Protein AF-A0A5J5ATJ6-F1 (afdb_monomer)

Organism: NCBI:txid561372

Radius of gyration: 24.94 Å; Cα contacts (8 Å, |Δi|>4): 166; chains: 1; bounding box: 71×38×91 Å

Structure (mmCIF, N/CA/C/O backbone):
data_AF-A0A5J5ATJ6-F1
#
_entry.id   AF-A0A5J5ATJ6-F1
#
loop_
_atom_site.group_PDB
_atom_site.id
_atom_site.type_symbol
_atom_site.label_atom_id
_atom_site.label_alt_id
_atom_site.label_comp_id
_atom_site.label_asym_id
_atom_site.label_entity_id
_atom_site.label_seq_id
_atom_site.pdbx_PDB_ins_code
_atom_site.Cartn_x
_atom_site.Cartn_y
_atom_site.Cartn_z
_atom_site.occupancy
_atom_site.B_iso_or_equiv
_atom_site.auth_seq_id
_atom_site.auth_comp_id
_atom_site.auth_asym_id
_atom_site.auth_atom_id
_atom_site.pdbx_PDB_model_num
ATOM 1 N N . MET A 1 1 ? -53.564 -18.628 66.387 1.00 37.31 1 MET A N 1
ATOM 2 C CA . MET A 1 1 ? -52.524 -17.580 66.302 1.00 37.31 1 MET A CA 1
ATOM 3 C C . MET A 1 1 ? -52.520 -17.006 64.894 1.00 37.31 1 MET A C 1
ATOM 5 O O . MET A 1 1 ? -52.405 -17.763 63.942 1.00 37.31 1 MET A O 1
ATOM 9 N N . LYS A 1 2 ? -52.737 -15.693 64.774 1.00 36.78 2 LYS A N 1
ATOM 10 C CA . LYS A 1 2 ? -52.612 -14.907 63.539 1.00 36.78 2 LYS A CA 1
ATOM 11 C C . LYS A 1 2 ? -51.144 -14.529 63.347 1.00 36.78 2 LYS A C 1
ATOM 13 O O . LYS A 1 2 ? -50.565 -14.027 64.302 1.00 36.78 2 LYS A O 1
ATOM 18 N N . VAL A 1 3 ? -50.613 -14.645 62.130 1.00 38.97 3 VAL A N 1
ATOM 19 C CA . VAL A 1 3 ? -49.564 -13.745 61.620 1.00 38.97 3 VAL A CA 1
ATOM 20 C C . VAL A 1 3 ? -49.778 -13.555 60.113 1.00 38.97 3 VAL A C 1
ATOM 22 O O . VAL A 1 3 ? -49.841 -14.515 59.355 1.00 38.97 3 VAL A O 1
ATOM 25 N N . ALA A 1 4 ? -49.909 -12.302 59.695 1.00 36.62 4 ALA A N 1
ATOM 26 C CA . ALA A 1 4 ? -49.634 -11.790 58.349 1.00 36.62 4 ALA A CA 1
ATOM 27 C C . ALA A 1 4 ? -48.627 -10.625 58.540 1.00 36.62 4 ALA A C 1
ATOM 29 O O . ALA A 1 4 ? -48.436 -10.247 59.701 1.00 36.62 4 ALA A O 1
ATOM 30 N N . PRO A 1 5 ? -48.057 -9.947 57.516 1.00 50.28 5 PRO A N 1
ATOM 31 C CA . PRO A 1 5 ? -48.049 -10.165 56.057 1.00 50.28 5 PRO A CA 1
ATOM 32 C C . PRO A 1 5 ? -46.639 -9.963 55.413 1.00 50.28 5 PRO A C 1
ATOM 34 O O . PRO A 1 5 ? -45.693 -9.568 56.082 1.00 50.28 5 PRO A O 1
ATOM 37 N N . MET A 1 6 ? -46.505 -10.085 54.083 1.00 35.72 6 MET A N 1
ATOM 38 C CA . MET A 1 6 ? -45.773 -9.071 53.293 1.00 35.72 6 MET A CA 1
ATOM 39 C C . MET A 1 6 ? -46.139 -9.129 51.802 1.00 35.72 6 MET A C 1
ATOM 41 O O . MET A 1 6 ? -46.002 -10.148 51.131 1.00 35.72 6 MET A O 1
ATOM 45 N N . ARG A 1 7 ? -46.629 -7.994 51.294 1.00 37.50 7 ARG A N 1
ATOM 46 C CA . ARG A 1 7 ? -46.894 -7.721 49.879 1.00 37.50 7 ARG A CA 1
ATOM 47 C C . ARG A 1 7 ? -45.565 -7.585 49.135 1.00 37.50 7 ARG A C 1
ATOM 49 O O . ARG A 1 7 ? -44.798 -6.685 49.451 1.00 37.50 7 ARG A O 1
ATOM 56 N N . VAL A 1 8 ? -45.372 -8.343 48.061 1.00 40.00 8 VAL A N 1
ATOM 57 C CA . VAL A 1 8 ? -44.527 -7.900 46.944 1.00 40.00 8 VAL A CA 1
ATOM 58 C C . VAL A 1 8 ? -45.413 -7.849 45.711 1.00 40.00 8 VAL A C 1
ATOM 60 O O . VAL A 1 8 ? -45.873 -8.867 45.196 1.00 40.00 8 VAL A O 1
ATOM 63 N N . GLN A 1 9 ? -45.721 -6.625 45.289 1.00 37.22 9 GLN A N 1
ATOM 64 C CA . GLN A 1 9 ? -46.475 -6.355 44.078 1.00 37.22 9 GLN A CA 1
ATOM 65 C C . GLN A 1 9 ? -45.761 -6.971 42.867 1.00 37.22 9 GLN A C 1
ATOM 67 O O . GLN A 1 9 ? -44.654 -6.562 42.515 1.00 37.22 9 GLN A O 1
ATOM 72 N N . LYS A 1 10 ? -46.423 -7.908 42.179 1.00 38.00 10 LYS A N 1
ATOM 73 C CA . LYS A 1 10 ? -46.104 -8.259 40.790 1.00 38.00 10 LYS A CA 1
ATOM 74 C C . LYS A 1 10 ? -46.385 -7.032 39.920 1.00 38.00 10 LYS A C 1
ATOM 76 O O . LYS A 1 10 ? -47.484 -6.860 39.398 1.00 38.00 10 LYS A O 1
ATOM 81 N N . LYS A 1 11 ? -45.386 -6.158 39.793 1.00 35.97 11 LYS A N 1
ATOM 82 C CA . LYS A 1 11 ? -45.374 -5.064 38.824 1.00 35.97 11 LYS A CA 1
ATOM 83 C C . LYS A 1 11 ? -45.392 -5.685 37.428 1.00 35.97 11 LYS A C 1
ATOM 85 O O . LYS A 1 11 ? -44.430 -6.316 36.997 1.00 35.97 11 LYS A O 1
ATOM 90 N N . LEU A 1 12 ? -46.541 -5.543 36.779 1.00 37.16 12 LEU A N 1
ATOM 91 C CA . LEU A 1 12 ? -46.822 -5.839 35.381 1.00 37.16 12 LEU A CA 1
ATOM 92 C C . LEU A 1 12 ? -45.612 -5.496 34.496 1.00 37.16 12 LEU A C 1
ATOM 94 O O . LEU A 1 12 ? -45.302 -4.322 34.304 1.00 37.16 12 LEU A O 1
ATOM 98 N N . ARG A 1 13 ? -44.945 -6.503 33.919 1.00 34.47 13 ARG A N 1
ATOM 99 C CA . ARG A 1 13 ? -44.064 -6.290 32.763 1.00 34.47 13 ARG A CA 1
ATOM 100 C C . ARG A 1 13 ? -44.783 -6.757 31.510 1.00 34.47 13 ARG A C 1
ATOM 102 O O . ARG A 1 13 ? -44.522 -7.826 30.969 1.00 34.47 13 ARG A O 1
ATOM 109 N N . ASN A 1 14 ? -45.709 -5.901 31.101 1.00 31.59 14 ASN A N 1
ATOM 110 C CA . ASN A 1 14 ? -46.217 -5.786 29.747 1.00 31.59 14 ASN A CA 1
ATOM 111 C C . ASN A 1 14 ? -45.012 -5.667 28.788 1.00 31.59 14 ASN A C 1
ATOM 113 O O . ASN A 1 14 ? -44.381 -4.615 28.715 1.00 31.59 14 ASN A O 1
ATOM 117 N N . ARG A 1 15 ? -44.621 -6.758 28.114 1.00 36.38 15 ARG A N 1
ATOM 118 C CA . ARG A 1 15 ? -43.675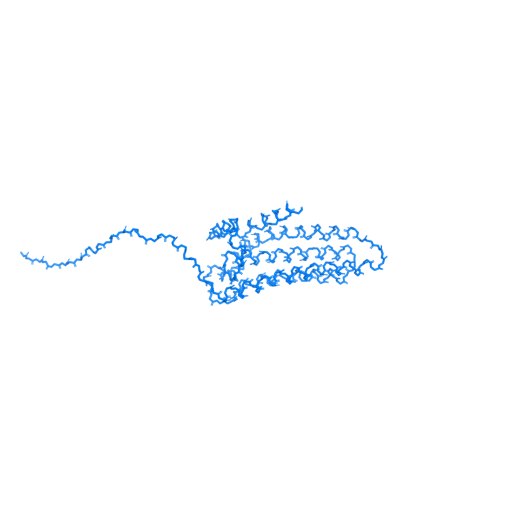 -6.719 26.984 1.00 36.38 15 ARG A CA 1
ATOM 119 C C . ARG A 1 15 ? -44.463 -6.369 25.721 1.00 36.38 15 ARG A C 1
ATOM 121 O O . ARG A 1 15 ? -44.616 -7.177 24.813 1.00 36.38 15 ARG A O 1
ATOM 128 N N . SER A 1 16 ? -44.969 -5.143 25.680 1.00 34.09 16 SER A N 1
ATOM 129 C CA . SER A 1 16 ? -45.279 -4.485 24.420 1.00 34.09 16 SER A CA 1
ATOM 130 C C . SER A 1 16 ? -43.958 -4.264 23.681 1.00 34.09 16 SER A C 1
ATOM 132 O O . SER A 1 16 ? -43.094 -3.532 24.165 1.00 34.09 16 SER A O 1
ATOM 134 N N . GLN A 1 17 ? -43.790 -4.911 22.528 1.00 43.78 17 GLN A N 1
ATOM 135 C CA . GLN A 1 17 ? -42.920 -4.416 21.458 1.00 43.78 17 GLN A CA 1
ATOM 136 C C . GLN A 1 17 ? -43.332 -2.962 21.177 1.00 43.78 17 GLN A C 1
ATOM 138 O O . GLN A 1 17 ? -44.523 -2.728 20.961 1.00 43.78 17 GLN A O 1
ATOM 143 N N . PRO A 1 18 ? -42.417 -1.977 21.242 1.00 39.75 18 PRO A N 1
ATOM 144 C CA . PRO A 1 18 ? -42.218 -1.177 20.034 1.00 39.75 18 PRO A CA 1
ATOM 145 C C . PRO A 1 18 ? -40.843 -0.495 19.971 1.00 39.75 18 PRO A C 1
ATOM 147 O O . PRO A 1 18 ? -40.596 0.475 20.683 1.00 39.75 18 PRO A O 1
ATOM 150 N N . HIS A 1 19 ? -39.983 -0.891 19.039 1.00 34.16 19 HIS A N 1
ATOM 151 C CA . HIS A 1 19 ? -39.119 0.084 18.362 1.00 34.16 19 HIS A CA 1
ATOM 152 C C . HIS A 1 19 ? -38.781 -0.446 16.977 1.00 34.16 19 HIS A C 1
ATOM 154 O O . HIS A 1 19 ? -37.776 -1.108 16.736 1.00 34.16 19 HIS A O 1
ATOM 160 N N . ALA A 1 20 ? -39.705 -0.146 16.069 1.00 36.22 20 ALA A N 1
ATOM 161 C CA . ALA A 1 20 ? -39.444 -0.055 14.652 1.00 36.22 20 ALA A CA 1
ATOM 162 C C . ALA A 1 20 ? -38.104 0.654 14.409 1.00 36.22 20 ALA A C 1
ATOM 164 O O . ALA A 1 20 ? -37.826 1.689 15.020 1.00 36.22 20 ALA A O 1
ATOM 165 N N . TRP A 1 21 ? -37.315 0.108 13.485 1.00 32.69 21 TRP A N 1
ATOM 166 C CA . TRP A 1 21 ? -36.143 0.733 12.883 1.00 32.69 21 TRP A CA 1
ATOM 167 C C . TRP A 1 21 ? -36.546 2.013 12.148 1.00 32.69 21 TRP A C 1
ATOM 169 O O . TRP A 1 21 ? -36.613 2.060 10.921 1.00 32.69 21 TRP A O 1
ATOM 179 N N . ARG A 1 22 ? -36.851 3.068 12.901 1.00 30.84 22 ARG A N 1
ATOM 180 C CA . ARG A 1 22 ? -37.021 4.406 12.359 1.00 30.84 22 ARG A CA 1
ATOM 181 C C . ARG A 1 22 ? -35.618 4.878 11.998 1.00 30.84 22 ARG A C 1
ATOM 183 O O . ARG A 1 22 ? -34.896 5.410 12.834 1.00 30.84 22 ARG A O 1
ATOM 190 N N . ILE A 1 23 ? -3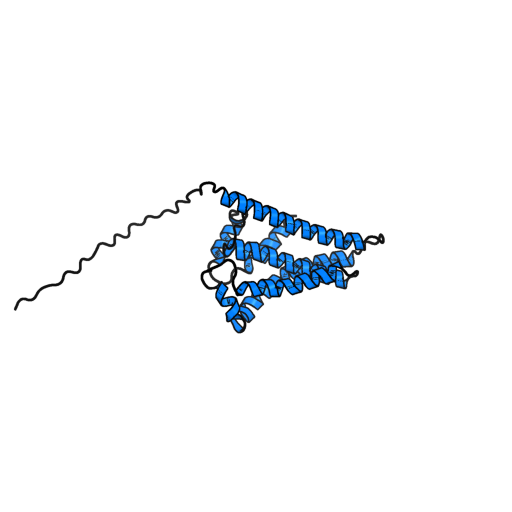5.221 4.597 10.760 1.00 41.94 23 ILE A N 1
ATOM 191 C CA . ILE A 1 23 ? -34.071 5.214 10.109 1.00 41.94 23 ILE A CA 1
ATOM 192 C C . ILE A 1 23 ? -34.415 6.703 10.046 1.00 41.94 23 ILE A C 1
ATOM 194 O O . ILE A 1 23 ? -35.071 7.166 9.115 1.00 41.94 23 ILE A O 1
ATOM 198 N N . GLY A 1 24 ? -34.087 7.440 11.106 1.00 29.61 24 GLY A N 1
ATOM 199 C CA . GLY A 1 24 ? -34.068 8.888 11.053 1.00 29.61 24 GLY A CA 1
ATOM 200 C C . GLY A 1 24 ? -33.079 9.249 9.960 1.00 29.61 24 GLY A C 1
ATOM 201 O O . GLY A 1 24 ? -31.904 8.905 10.066 1.00 29.61 24 GLY A O 1
ATOM 202 N N . LEU A 1 25 ? -33.563 9.862 8.880 1.00 41.78 25 LEU A N 1
ATOM 203 C CA . LEU A 1 25 ? -32.682 10.508 7.920 1.00 41.78 25 LEU A CA 1
ATOM 204 C C . LEU A 1 25 ? -31.838 11.502 8.728 1.00 41.78 25 LEU A C 1
ATOM 206 O O . LEU A 1 25 ? -32.425 12.377 9.372 1.00 41.78 25 LEU A O 1
ATOM 210 N N . PRO A 1 26 ? -30.505 11.353 8.781 1.00 43.38 26 PRO A N 1
ATOM 211 C CA . PRO A 1 26 ? -29.691 12.299 9.518 1.00 43.38 26 PRO A CA 1
ATOM 212 C C . PRO A 1 26 ? -29.876 13.670 8.865 1.00 43.38 26 PRO A C 1
ATOM 214 O O . PRO A 1 26 ? -29.749 13.811 7.645 1.00 43.38 26 PRO A O 1
ATOM 217 N N . GLY A 1 27 ? -30.219 14.680 9.670 1.00 39.53 27 GLY A N 1
ATOM 218 C CA . GLY A 1 27 ? -30.094 16.069 9.239 1.00 39.53 27 GLY A CA 1
ATOM 219 C C . GLY A 1 27 ? -28.666 16.286 8.740 1.00 39.53 27 GLY A C 1
ATOM 220 O O . GLY A 1 27 ? -27.735 15.750 9.339 1.00 39.53 27 GLY A O 1
ATOM 221 N N . ARG A 1 28 ? -28.493 16.998 7.616 1.00 45.06 28 ARG A N 1
ATOM 222 C CA . ARG A 1 28 ? -27.162 17.293 7.060 1.00 45.06 28 ARG A CA 1
ATOM 223 C C . ARG A 1 28 ? -26.359 18.070 8.100 1.00 45.06 28 ARG A C 1
ATOM 225 O O . ARG A 1 28 ? -26.537 19.279 8.231 1.00 45.06 28 ARG A O 1
ATOM 232 N N . ASP A 1 29 ? -25.493 17.389 8.834 1.00 49.72 29 ASP A N 1
ATOM 233 C CA . ASP A 1 29 ? -24.502 18.048 9.660 1.00 49.72 29 ASP A CA 1
ATOM 234 C C . ASP A 1 29 ? -23.399 18.588 8.730 1.00 49.72 29 ASP A C 1
ATOM 236 O O . ASP A 1 29 ? -22.883 17.909 7.841 1.00 49.72 29 ASP A O 1
ATOM 240 N N . GLN A 1 30 ? -23.058 19.868 8.864 1.00 49.12 30 GLN A N 1
ATOM 241 C CA . GLN A 1 30 ? -21.980 20.446 8.053 1.00 49.12 30 GLN A CA 1
ATOM 242 C C . GLN A 1 30 ? -20.610 19.844 8.438 1.00 49.12 30 GLN A C 1
ATOM 244 O O . GLN A 1 30 ? -19.710 19.772 7.600 1.00 49.12 30 GLN A O 1
ATOM 249 N N . SER A 1 31 ? -20.479 19.317 9.665 1.00 48.59 31 S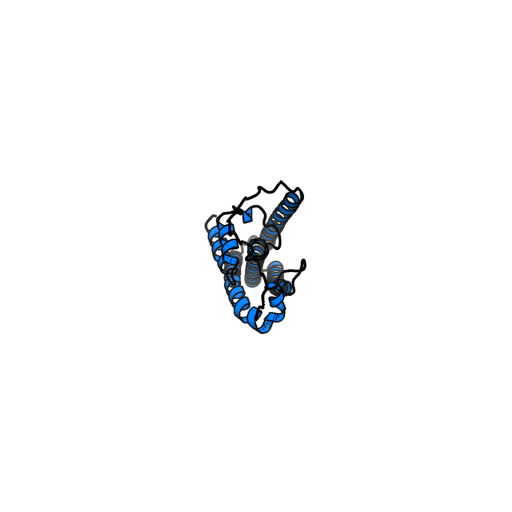ER A N 1
ATOM 250 C CA . SER A 1 31 ? -19.318 18.559 10.159 1.00 48.59 31 SER A CA 1
ATOM 251 C C . SER A 1 31 ? -19.088 17.234 9.423 1.00 48.59 31 SER A C 1
ATOM 253 O O . SER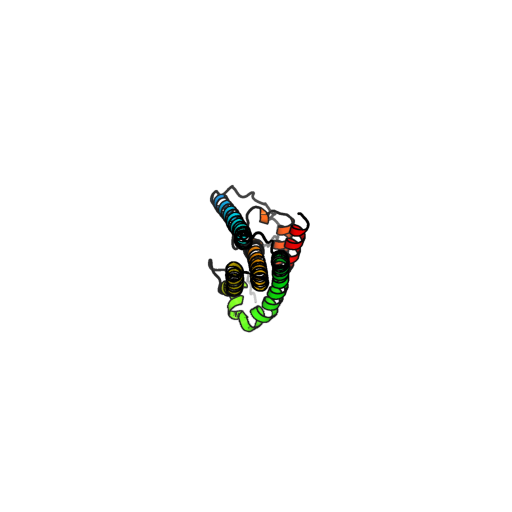 A 1 31 ? -17.945 16.907 9.092 1.00 48.59 31 SER A O 1
ATOM 255 N N . GLY A 1 32 ? -20.144 16.487 9.098 1.00 54.72 32 GLY A N 1
ATOM 256 C CA . GLY A 1 32 ? -20.066 15.255 8.313 1.00 54.72 32 GLY A CA 1
ATOM 257 C C . GLY A 1 32 ? -19.694 15.520 6.858 1.00 54.72 32 GLY A C 1
ATOM 258 O O . GLY A 1 32 ? -18.933 14.758 6.263 1.00 54.72 32 GLY A O 1
ATOM 259 N N . SER A 1 33 ? -20.140 16.646 6.292 1.00 56.34 33 SER A N 1
ATOM 260 C CA . SER A 1 33 ? -19.743 17.060 4.940 1.00 56.34 33 SER A CA 1
ATOM 261 C C . SER A 1 33 ? -18.251 17.396 4.855 1.00 56.34 33 SER A C 1
ATOM 263 O O . SER A 1 33 ? -17.577 16.914 3.946 1.00 56.34 33 SER A O 1
ATOM 265 N N . LEU A 1 34 ? -17.716 18.181 5.798 1.00 59.53 34 LEU A N 1
ATOM 266 C CA . LEU A 1 34 ? -16.296 18.561 5.804 1.00 59.53 34 LEU A CA 1
ATOM 267 C C . LEU A 1 34 ? -15.380 17.355 6.025 1.00 59.53 34 LEU A C 1
ATOM 269 O O . LEU A 1 34 ? -14.404 17.186 5.298 1.00 59.53 34 LEU A O 1
ATOM 273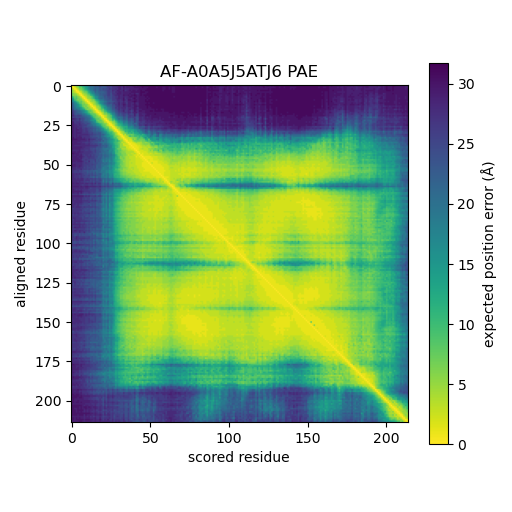 N N . THR A 1 35 ? -15.732 16.471 6.960 1.00 63.62 35 THR A N 1
ATOM 274 C CA . THR A 1 35 ? -14.977 15.231 7.177 1.00 63.62 35 THR A CA 1
ATOM 275 C C . THR A 1 35 ? -15.065 14.306 5.966 1.00 63.62 35 THR A C 1
ATOM 277 O O . THR A 1 35 ? -14.050 13.758 5.548 1.00 63.62 35 THR A O 1
ATOM 280 N N . SER A 1 36 ? -16.228 14.160 5.325 1.00 61.38 36 SER A N 1
ATOM 281 C CA . SER A 1 36 ? -16.343 13.350 4.102 1.00 61.38 36 SER A CA 1
ATOM 282 C C . SER A 1 36 ? -15.480 13.883 2.950 1.00 61.38 36 SER A C 1
ATOM 284 O O . SER A 1 36 ? -14.818 13.098 2.273 1.00 61.38 36 SER A O 1
ATOM 286 N N . LEU A 1 37 ? -15.416 15.207 2.777 1.00 67.75 37 LEU A N 1
ATOM 287 C CA . LEU A 1 37 ? -14.578 15.852 1.769 1.00 67.75 37 LEU A CA 1
ATOM 288 C C . LEU A 1 37 ? -13.089 15.634 2.060 1.00 67.75 37 LEU A C 1
ATOM 290 O O . LEU A 1 37 ? -12.341 15.292 1.150 1.00 67.75 37 LEU A O 1
ATOM 294 N N . GLN A 1 38 ? -12.672 15.765 3.322 1.00 65.00 38 GLN A N 1
ATOM 295 C CA . GLN A 1 38 ? -11.292 15.506 3.737 1.00 65.00 38 GLN A CA 1
ATOM 296 C C . GLN A 1 38 ? -10.850 14.083 3.381 1.00 65.00 38 GLN A C 1
ATOM 298 O O . GLN A 1 38 ? -9.798 13.921 2.773 1.00 65.00 38 GLN A O 1
ATOM 303 N N . HIS A 1 39 ? -11.666 13.061 3.662 1.00 64.38 39 HIS A N 1
ATOM 304 C CA . HIS A 1 39 ? -11.325 11.679 3.305 1.00 64.38 39 HIS A CA 1
ATOM 305 C C . HIS A 1 39 ? -11.225 11.475 1.794 1.00 64.38 39 HIS A C 1
ATOM 307 O O . HIS A 1 39 ? -10.283 10.838 1.331 1.00 64.38 39 HIS A O 1
ATOM 313 N N . VAL A 1 40 ? -12.154 12.049 1.021 1.00 69.12 40 VAL A N 1
ATOM 314 C CA . VAL A 1 40 ? -12.094 12.003 -0.447 1.00 69.12 40 VAL A CA 1
ATOM 315 C C . VAL A 1 40 ? -10.791 12.639 -0.937 1.00 69.12 40 VAL A C 1
ATOM 317 O O . VAL A 1 40 ? -10.060 12.019 -1.706 1.00 69.12 40 VAL A O 1
ATOM 320 N N . MET A 1 41 ? -10.443 13.826 -0.436 1.00 71.19 41 MET A N 1
ATOM 321 C CA . MET A 1 41 ? -9.200 14.517 -0.786 1.00 71.19 41 MET A CA 1
ATOM 322 C C . MET A 1 41 ? -7.951 13.719 -0.387 1.00 71.19 41 MET A C 1
ATOM 324 O O . MET A 1 41 ? -7.011 13.640 -1.176 1.00 71.19 41 MET A O 1
ATOM 328 N N . SER A 1 4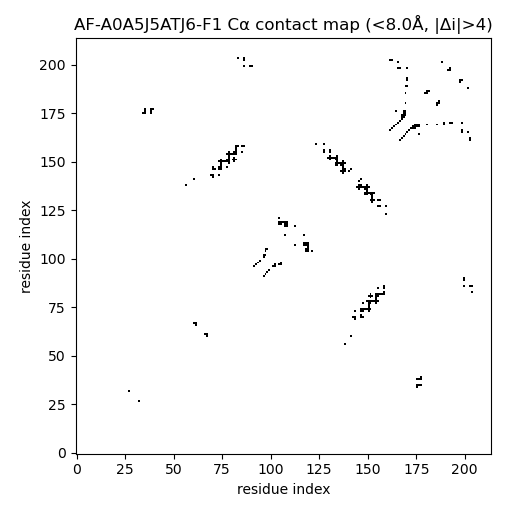2 ? -7.938 13.082 0.787 1.00 69.81 42 SER A N 1
ATOM 329 C CA . SER A 1 42 ? -6.831 12.226 1.228 1.00 69.81 42 SER A CA 1
ATOM 330 C C . SER A 1 42 ? -6.684 10.979 0.356 1.00 69.81 42 SER A C 1
ATOM 332 O O . SER A 1 42 ? -5.570 10.644 -0.036 1.00 69.81 42 SER A O 1
ATOM 334 N N . SER A 1 43 ? -7.783 10.316 -0.014 1.00 70.50 43 SER A N 1
ATOM 335 C CA . SER A 1 43 ? -7.750 9.158 -0.916 1.00 70.50 43 SER A CA 1
ATOM 336 C C . SER A 1 43 ? -7.240 9.535 -2.309 1.00 70.50 43 SER A C 1
ATOM 338 O O . SER A 1 43 ? -6.403 8.820 -2.864 1.00 70.50 43 SER A O 1
ATOM 340 N N . PHE A 1 44 ? -7.684 10.673 -2.854 1.00 76.31 44 PHE A N 1
ATOM 341 C CA . PHE A 1 44 ? -7.156 11.203 -4.114 1.00 76.31 44 PHE A CA 1
ATOM 342 C C . PHE A 1 44 ? -5.671 11.550 -4.007 1.00 76.31 44 PHE A C 1
ATOM 344 O O . PHE A 1 44 ? -4.911 11.188 -4.899 1.00 76.31 44 PHE A O 1
ATOM 351 N N . GLY A 1 45 ? -5.253 12.200 -2.918 1.00 80.31 45 GLY A N 1
ATOM 352 C CA . GLY A 1 45 ? -3.860 12.575 -2.685 1.00 80.31 45 GLY A CA 1
ATOM 353 C C . GLY A 1 45 ? -2.926 11.370 -2.582 1.00 80.31 45 GLY A C 1
ATOM 354 O O . GLY A 1 45 ? -1.873 11.351 -3.209 1.00 80.31 45 GLY A O 1
ATOM 355 N N . ILE A 1 46 ? -3.314 10.322 -1.853 1.00 76.56 46 ILE A N 1
ATOM 356 C CA . ILE A 1 46 ? -2.456 9.138 -1.712 1.00 76.56 46 ILE A CA 1
ATOM 357 C C . ILE A 1 46 ? -2.423 8.328 -3.014 1.00 76.56 46 ILE A C 1
ATOM 359 O O . ILE A 1 46 ? -1.363 7.855 -3.424 1.00 76.56 46 ILE A O 1
ATOM 363 N N . THR A 1 47 ? -3.559 8.212 -3.709 1.00 80.06 47 THR A N 1
ATOM 364 C CA . THR A 1 47 ? -3.611 7.525 -5.009 1.00 80.06 47 THR A CA 1
ATOM 365 C C . THR A 1 47 ? -2.773 8.265 -6.051 1.00 80.06 47 THR A C 1
ATOM 367 O O . THR A 1 47 ? -1.993 7.637 -6.766 1.00 80.06 47 THR A O 1
ATOM 370 N N . SER A 1 48 ? -2.870 9.597 -6.109 1.00 82.31 48 SER A N 1
ATOM 371 C CA . SER A 1 48 ? -2.074 10.407 -7.033 1.00 82.31 48 SER A CA 1
ATOM 372 C C . SER A 1 48 ? -0.584 10.335 -6.709 1.00 82.31 48 SER A C 1
ATOM 374 O O . SER A 1 48 ? 0.214 10.175 -7.628 1.00 82.31 48 SER A O 1
ATOM 376 N N . MET A 1 49 ? -0.199 10.346 -5.428 1.00 85.31 49 MET A N 1
ATOM 377 C CA . MET A 1 49 ? 1.187 10.119 -5.006 1.00 85.31 49 MET A CA 1
ATOM 378 C C . MET A 1 49 ? 1.706 8.743 -5.436 1.00 85.31 49 MET A C 1
ATOM 380 O O . MET A 1 49 ? 2.831 8.652 -5.917 1.00 85.31 49 MET A O 1
ATOM 384 N N . GLY A 1 50 ? 0.903 7.684 -5.306 1.00 85.56 50 GLY A N 1
ATOM 385 C CA . GLY A 1 50 ? 1.281 6.338 -5.745 1.00 85.56 50 GLY A CA 1
ATOM 386 C C . GLY A 1 50 ? 1.507 6.256 -7.257 1.00 85.56 50 GLY A C 1
ATOM 387 O O . GLY A 1 50 ? 2.547 5.771 -7.701 1.00 85.56 50 GLY A O 1
ATOM 388 N N . VAL A 1 51 ? 0.574 6.797 -8.048 1.00 88.25 51 VAL A N 1
ATOM 389 C CA . VAL A 1 51 ? 0.706 6.878 -9.515 1.00 88.25 51 VAL A CA 1
ATOM 390 C C . VAL A 1 51 ? 1.941 7.687 -9.900 1.00 88.25 51 VAL A C 1
ATOM 392 O O . VAL A 1 51 ? 2.726 7.256 -10.742 1.00 88.25 51 VAL A O 1
ATOM 395 N N . MET A 1 52 ? 2.147 8.829 -9.247 1.00 89.81 52 MET A N 1
ATOM 396 C CA . MET A 1 52 ? 3.281 9.705 -9.505 1.00 89.81 52 MET A CA 1
ATOM 397 C C . MET A 1 52 ? 4.615 9.042 -9.137 1.00 89.81 52 MET A C 1
ATOM 399 O O . MET A 1 52 ? 5.583 9.168 -9.879 1.00 89.81 52 MET A O 1
ATOM 403 N N . ALA A 1 53 ? 4.672 8.279 -8.042 1.00 89.25 53 ALA A N 1
ATOM 404 C CA . ALA A 1 53 ? 5.864 7.531 -7.648 1.00 89.25 53 ALA A CA 1
ATOM 405 C C . ALA A 1 53 ? 6.229 6.451 -8.676 1.00 89.25 53 ALA A C 1
ATOM 407 O O . ALA A 1 53 ? 7.394 6.337 -9.052 1.00 89.25 53 ALA A O 1
ATOM 408 N N . VAL A 1 54 ? 5.244 5.689 -9.168 1.00 91.88 54 VAL A N 1
ATOM 409 C CA . VAL A 1 54 ? 5.449 4.688 -10.230 1.00 91.88 54 VAL A CA 1
ATOM 410 C C . VAL A 1 54 ? 5.896 5.365 -11.528 1.00 91.88 54 VAL A C 1
ATOM 412 O O . VAL A 1 54 ? 6.856 4.917 -12.153 1.00 91.88 54 VAL A O 1
ATOM 415 N N . TYR A 1 55 ? 5.233 6.460 -11.911 1.00 91.94 55 TYR A N 1
ATOM 416 C CA . TYR A 1 55 ? 5.572 7.229 -13.106 1.00 91.94 55 TYR A CA 1
ATOM 417 C C . TYR A 1 55 ? 7.005 7.752 -13.045 1.00 91.94 55 TYR A C 1
ATOM 419 O O . TYR A 1 55 ? 7.792 7.446 -13.938 1.00 91.94 55 TYR A O 1
ATOM 427 N N . TYR A 1 56 ? 7.363 8.475 -11.977 1.00 92.06 56 TYR A N 1
ATOM 428 C CA . TYR A 1 56 ? 8.709 9.017 -11.829 1.00 92.06 56 TYR A CA 1
ATOM 429 C C . TYR A 1 56 ? 9.742 7.909 -11.833 1.00 92.06 56 TYR A C 1
ATOM 431 O O . TYR A 1 56 ? 10.733 8.024 -12.545 1.00 92.06 56 TYR A O 1
ATOM 439 N N . ARG A 1 57 ? 9.491 6.813 -11.104 1.00 89.44 57 ARG A N 1
ATOM 440 C CA . ARG A 1 57 ? 10.398 5.667 -11.053 1.00 89.44 57 ARG A CA 1
ATOM 441 C C . ARG A 1 57 ? 10.822 5.214 -12.451 1.00 89.44 57 ARG A C 1
ATOM 443 O O . ARG A 1 57 ? 12.013 5.078 -12.714 1.00 89.44 57 ARG A O 1
ATOM 450 N N . PHE A 1 58 ? 9.855 4.961 -13.325 1.00 90.38 58 PHE A N 1
ATOM 451 C CA . PHE A 1 58 ? 10.155 4.481 -14.668 1.00 90.38 58 PHE A CA 1
ATOM 452 C C . PHE A 1 58 ? 10.607 5.615 -15.596 1.00 90.38 58 PHE A C 1
ATOM 454 O O . PHE A 1 58 ? 11.418 5.367 -16.487 1.00 90.38 58 PHE A O 1
ATOM 461 N N . SER A 1 59 ? 10.173 6.863 -15.378 1.00 88.88 59 SER A N 1
ATOM 462 C CA . SER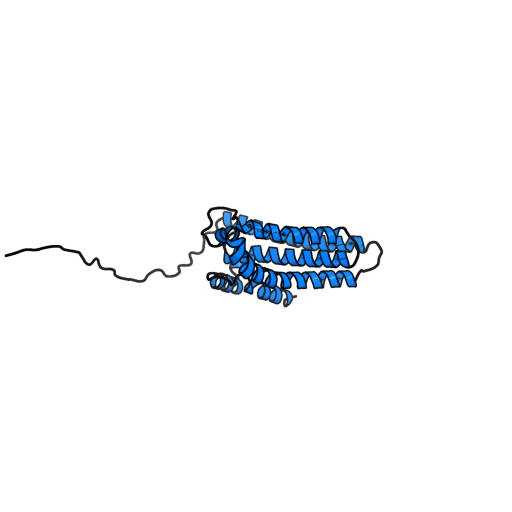 A 1 59 ? 10.569 7.992 -16.227 1.00 88.88 59 SER A CA 1
ATOM 463 C C . SER A 1 59 ? 12.078 8.241 -16.189 1.00 88.88 59 SER A C 1
ATOM 465 O O . SER A 1 59 ? 12.688 8.359 -17.247 1.00 88.88 59 SER A O 1
ATOM 467 N N . TRP A 1 60 ? 12.702 8.247 -15.003 1.00 85.94 60 TRP A N 1
ATOM 468 C CA . TRP A 1 60 ? 14.155 8.462 -14.881 1.00 85.94 60 TRP A CA 1
ATOM 469 C C . TRP A 1 60 ? 14.979 7.219 -15.278 1.00 85.94 60 TRP A C 1
ATOM 471 O O . TRP A 1 60 ? 16.169 7.301 -15.596 1.00 85.94 60 TRP A O 1
ATOM 481 N N . GLN A 1 61 ? 14.363 6.032 -15.295 1.00 82.56 61 GLN A N 1
ATOM 482 C CA . GLN A 1 61 ? 14.991 4.821 -15.831 1.00 82.56 61 GLN A CA 1
ATOM 483 C C . GLN A 1 61 ? 15.035 4.819 -17.362 1.00 82.56 61 GLN A C 1
ATOM 485 O O . GLN A 1 61 ? 16.016 4.346 -17.936 1.00 82.56 61 GLN A O 1
ATOM 490 N N . MET A 1 62 ? 14.009 5.376 -18.009 1.00 85.31 62 MET A N 1
ATOM 491 C CA . MET A 1 62 ? 13.868 5.421 -19.467 1.00 85.31 62 MET A CA 1
ATOM 492 C C . MET A 1 62 ? 14.621 6.578 -20.140 1.00 85.31 62 MET A C 1
ATOM 494 O O . MET A 1 62 ? 14.591 6.675 -21.363 1.00 85.31 62 MET A O 1
ATOM 498 N N . GLU A 1 63 ? 15.356 7.414 -19.397 1.00 80.81 63 GLU A N 1
ATOM 499 C CA . GLU A 1 63 ? 16.214 8.474 -19.967 1.00 80.81 63 GLU A CA 1
ATOM 500 C C . GLU A 1 63 ? 17.245 7.938 -20.984 1.00 80.81 63 GLU A C 1
ATOM 502 O O . GLU A 1 63 ? 17.688 8.669 -21.863 1.00 80.81 63 GLU A O 1
ATOM 507 N N . GLY A 1 64 ? 17.586 6.644 -20.917 1.00 73.31 64 GLY A N 1
ATOM 508 C CA . GLY A 1 64 ? 18.444 5.957 -21.892 1.00 73.31 64 GLY A CA 1
ATOM 509 C C . GLY A 1 64 ? 17.722 5.389 -23.124 1.00 73.31 64 GLY A C 1
ATOM 510 O O . GLY A 1 64 ? 18.339 4.653 -23.888 1.00 73.31 64 GLY A O 1
ATOM 511 N N . GLY A 1 65 ? 16.422 5.651 -23.299 1.00 79.94 65 GLY A N 1
ATOM 512 C CA . GLY A 1 65 ? 15.616 5.205 -24.446 1.00 79.94 65 GLY A CA 1
ATOM 513 C C . GLY A 1 65 ? 15.237 3.717 -24.464 1.00 79.94 65 GLY A C 1
ATOM 514 O O . GLY A 1 65 ? 14.485 3.288 -25.337 1.00 79.94 65 GLY A O 1
ATOM 515 N N . VAL A 1 66 ? 15.720 2.920 -23.506 1.00 84.81 66 VAL A N 1
ATOM 516 C CA . VAL A 1 66 ? 15.415 1.487 -23.396 1.00 84.81 66 VAL A CA 1
ATOM 517 C C . VAL A 1 66 ? 14.289 1.275 -22.389 1.00 84.81 66 VAL A C 1
ATOM 519 O O . VAL A 1 66 ? 14.401 1.671 -21.230 1.00 84.81 66 VAL A O 1
ATOM 522 N N . VAL A 1 67 ? 13.213 0.615 -22.821 1.00 87.19 67 VAL A N 1
ATOM 523 C CA . VAL A 1 67 ? 12.081 0.262 -21.954 1.00 87.19 67 VAL A CA 1
ATOM 524 C C . VAL A 1 67 ? 12.409 -1.016 -21.162 1.00 87.19 67 VAL A C 1
ATOM 526 O O . VAL A 1 67 ? 12.621 -2.068 -21.774 1.00 87.19 67 VAL A O 1
ATOM 529 N N . PRO A 1 68 ? 12.437 -0.982 -19.815 1.00 89.75 68 PRO A N 1
ATOM 530 C CA . PRO A 1 68 ? 12.795 -2.138 -18.995 1.00 89.75 68 PRO A CA 1
ATOM 531 C C . PRO A 1 68 ? 11.587 -3.065 -18.764 1.00 89.75 68 PRO A C 1
ATOM 533 O O . PRO A 1 68 ? 11.068 -3.177 -17.655 1.00 89.75 68 PRO A O 1
ATOM 536 N N . PHE A 1 69 ? 11.127 -3.757 -19.813 1.00 91.88 69 PHE A N 1
ATOM 537 C CA . PHE A 1 69 ? 9.912 -4.591 -19.766 1.00 91.88 69 PHE A CA 1
ATOM 538 C C . PHE A 1 69 ? 9.906 -5.642 -18.648 1.00 91.88 69 PHE A C 1
ATOM 540 O O . PHE A 1 69 ? 8.892 -5.818 -17.975 1.00 91.88 69 PHE A O 1
ATOM 547 N N . SER A 1 70 ? 11.028 -6.336 -18.436 1.00 92.62 70 SER A N 1
ATOM 548 C CA . SER A 1 70 ? 11.150 -7.364 -17.394 1.00 92.62 70 SER A CA 1
ATOM 549 C C . SER A 1 70 ? 10.995 -6.780 -15.992 1.00 92.62 70 SER A C 1
ATOM 551 O O . SER A 1 70 ? 10.355 -7.387 -15.135 1.00 92.62 70 SER A O 1
ATOM 553 N N . GLU A 1 71 ? 11.535 -5.583 -15.772 1.00 92.44 71 GLU A N 1
ATOM 554 C CA . GLU A 1 71 ? 11.401 -4.866 -14.514 1.00 92.44 71 GLU A CA 1
ATOM 555 C C . GLU A 1 71 ? 9.965 -4.383 -14.307 1.00 92.44 71 GLU A C 1
ATOM 557 O O . GLU A 1 71 ? 9.396 -4.648 -13.256 1.00 92.44 71 GLU A O 1
ATOM 562 N N . MET A 1 72 ? 9.345 -3.763 -15.317 1.00 93.25 72 MET A N 1
ATOM 563 C CA . MET A 1 72 ? 7.951 -3.302 -15.245 1.00 93.25 72 MET A CA 1
ATOM 564 C C . MET A 1 72 ? 6.988 -4.452 -14.938 1.00 93.25 72 MET A C 1
ATOM 566 O O . MET A 1 72 ? 6.147 -4.346 -14.042 1.00 93.25 72 MET A O 1
ATOM 570 N N . PHE A 1 73 ? 7.140 -5.573 -15.648 1.00 95.12 73 PHE A N 1
ATOM 571 C CA . PHE A 1 73 ? 6.343 -6.771 -15.415 1.00 95.12 73 PHE A CA 1
ATOM 572 C C . PHE A 1 73 ? 6.597 -7.354 -14.022 1.00 95.12 73 PHE A C 1
ATOM 574 O O . PHE A 1 73 ? 5.648 -7.665 -13.307 1.00 95.12 73 PHE A O 1
ATOM 581 N N . GLY A 1 74 ? 7.864 -7.452 -13.608 1.00 95.12 74 GLY A N 1
ATOM 582 C CA . GLY A 1 74 ? 8.243 -7.928 -12.280 1.00 95.12 74 GLY A CA 1
ATOM 583 C C . GLY A 1 74 ? 7.669 -7.061 -11.159 1.00 95.12 74 GLY A C 1
ATOM 584 O O . GLY A 1 74 ? 7.082 -7.591 -10.220 1.00 95.12 74 GLY A O 1
ATOM 585 N N . THR A 1 75 ? 7.774 -5.736 -11.275 1.00 95.06 75 THR A N 1
ATOM 586 C CA . THR A 1 75 ? 7.190 -4.769 -10.337 1.00 95.06 75 THR A CA 1
ATOM 587 C C . THR A 1 75 ? 5.680 -4.948 -10.230 1.00 95.06 75 THR A C 1
ATOM 589 O O . THR A 1 75 ? 5.150 -5.012 -9.121 1.00 95.06 75 THR A O 1
ATOM 592 N N . PHE A 1 76 ? 4.981 -5.059 -11.362 1.00 94.31 76 PHE A N 1
ATOM 593 C CA . PHE A 1 76 ? 3.536 -5.272 -11.372 1.00 94.31 76 PHE A CA 1
ATOM 594 C C . PHE A 1 76 ? 3.154 -6.607 -10.721 1.00 94.31 76 PHE A C 1
ATOM 596 O O . PHE A 1 76 ? 2.337 -6.636 -9.798 1.00 94.31 76 PHE A O 1
ATOM 603 N N . ALA A 1 77 ? 3.789 -7.701 -11.149 1.00 96.31 77 ALA A N 1
ATOM 604 C CA . ALA A 1 77 ? 3.518 -9.040 -10.645 1.00 96.31 77 ALA A CA 1
ATOM 605 C C . ALA A 1 77 ? 3.777 -9.147 -9.136 1.00 96.31 77 ALA A C 1
ATOM 607 O O . ALA A 1 77 ? 2.944 -9.693 -8.414 1.00 96.31 77 ALA A O 1
ATOM 608 N N . LEU A 1 78 ? 4.886 -8.585 -8.638 1.00 96.19 78 LEU A N 1
ATOM 609 C CA . LEU A 1 78 ? 5.167 -8.575 -7.202 1.00 96.19 78 LEU A CA 1
ATOM 610 C C . LEU A 1 78 ? 4.260 -7.637 -6.417 1.00 96.19 78 LEU A C 1
ATOM 612 O O . LEU A 1 78 ? 3.961 -7.952 -5.274 1.00 96.19 78 LEU A O 1
ATOM 616 N N . SER A 1 79 ? 3.795 -6.530 -6.993 1.00 94.88 79 SER A N 1
ATOM 617 C CA . SER A 1 79 ? 2.814 -5.665 -6.328 1.00 94.88 79 SER A CA 1
ATOM 618 C C . SER A 1 79 ? 1.496 -6.397 -6.092 1.00 94.88 79 SER A C 1
ATOM 620 O O . SER A 1 79 ? 1.023 -6.481 -4.956 1.00 94.88 79 SER A O 1
ATOM 622 N N . VAL A 1 80 ? 0.950 -7.033 -7.133 1.00 93.25 80 VAL A N 1
ATOM 623 C CA . VAL A 1 80 ? -0.268 -7.848 -7.013 1.00 93.25 80 VAL A CA 1
ATOM 624 C C . VAL A 1 80 ? -0.032 -9.038 -6.080 1.00 93.25 80 VAL A C 1
ATOM 626 O O . VAL A 1 80 ? -0.818 -9.281 -5.163 1.00 93.25 80 VAL A O 1
ATOM 629 N N . GLY A 1 81 ? 1.078 -9.754 -6.273 1.00 93.94 81 GLY A N 1
ATOM 630 C CA . GLY A 1 81 ? 1.445 -10.912 -5.465 1.00 93.94 81 GLY A CA 1
ATOM 631 C C . GLY A 1 81 ? 1.631 -10.575 -3.987 1.00 93.94 81 GLY A C 1
ATOM 632 O O . GLY A 1 81 ? 1.145 -11.313 -3.136 1.00 93.94 81 GLY A O 1
ATOM 633 N N . ALA A 1 82 ? 2.270 -9.451 -3.660 1.00 93.50 82 ALA A N 1
ATOM 634 C CA . ALA A 1 82 ? 2.458 -9.001 -2.285 1.00 93.50 82 ALA A CA 1
ATOM 635 C C . ALA A 1 82 ? 1.143 -8.534 -1.653 1.00 93.50 82 ALA A C 1
ATOM 637 O O . ALA A 1 82 ? 0.882 -8.886 -0.506 1.00 93.50 82 ALA A O 1
ATOM 638 N N . ALA A 1 83 ? 0.282 -7.821 -2.388 1.00 89.88 83 ALA A N 1
ATOM 639 C CA . ALA A 1 83 ? -1.038 -7.436 -1.883 1.00 89.88 83 ALA A CA 1
ATOM 640 C C . ALA A 1 83 ? -1.885 -8.667 -1.511 1.00 89.88 83 ALA A C 1
ATOM 642 O O . ALA A 1 83 ? -2.505 -8.704 -0.449 1.00 89.88 83 ALA A O 1
ATOM 643 N N . VAL A 1 84 ? -1.856 -9.711 -2.347 1.00 89.88 84 VAL A N 1
ATOM 644 C CA . VAL A 1 84 ? -2.517 -10.995 -2.064 1.00 89.88 84 VAL A CA 1
ATOM 645 C C . VAL A 1 84 ? -1.797 -11.771 -0.956 1.00 89.88 84 VAL A C 1
ATOM 647 O O . VAL A 1 84 ? -2.442 -12.353 -0.093 1.00 89.88 84 VAL A O 1
ATOM 650 N N . GLY A 1 85 ? -0.466 -11.782 -0.934 1.00 90.06 85 GLY A N 1
ATOM 651 C CA . GLY A 1 85 ? 0.329 -12.461 0.093 1.00 90.06 85 GLY A CA 1
ATOM 652 C C . GLY A 1 85 ? 0.104 -11.889 1.493 1.00 90.06 85 GLY A C 1
ATOM 653 O O . GLY A 1 85 ? 0.012 -12.641 2.466 1.00 90.06 85 GLY A O 1
ATOM 654 N N . MET A 1 86 ? -0.055 -10.568 1.591 1.00 89.19 86 MET A N 1
ATOM 655 C CA . MET A 1 86 ? -0.293 -9.862 2.849 1.00 89.19 86 MET A CA 1
ATOM 656 C C . MET A 1 86 ? -1.592 -10.276 3.539 1.00 89.19 86 MET A C 1
ATOM 658 O O . MET A 1 86 ? -1.648 -10.283 4.764 1.00 89.19 86 MET A O 1
ATOM 662 N N . GLU A 1 87 ? -2.603 -10.699 2.787 1.00 85.25 87 GLU A N 1
ATOM 663 C CA . GLU A 1 87 ? -3.831 -11.274 3.338 1.00 85.25 87 GLU A CA 1
ATOM 664 C C . GLU A 1 87 ? -3.551 -12.577 4.108 1.00 85.25 87 GLU A C 1
ATOM 666 O O . GLU A 1 87 ? -4.008 -12.764 5.241 1.00 85.25 87 GLU A O 1
ATOM 671 N N . PHE A 1 88 ? -2.770 -13.487 3.516 1.00 87.50 88 PHE A N 1
ATOM 672 C CA . PHE A 1 88 ? -2.392 -14.744 4.167 1.00 87.50 88 PHE A CA 1
ATOM 673 C C . PHE A 1 88 ? -1.490 -14.492 5.374 1.00 87.50 88 PHE A C 1
ATOM 675 O O . PHE A 1 88 ? -1.692 -15.093 6.434 1.00 87.50 88 PHE A O 1
ATOM 682 N N . TRP A 1 89 ? -0.539 -13.568 5.226 1.00 88.31 89 TRP A N 1
ATOM 683 C CA . TRP A 1 89 ? 0.325 -13.118 6.311 1.00 88.31 89 TRP A CA 1
ATOM 684 C C . TRP A 1 89 ? -0.482 -12.542 7.475 1.00 88.31 89 TRP A C 1
ATOM 686 O O . TRP A 1 89 ? -0.323 -13.005 8.600 1.00 88.31 89 TRP A O 1
ATOM 696 N N . ALA A 1 90 ? -1.393 -11.600 7.217 1.00 85.50 90 ALA A N 1
ATOM 697 C CA . ALA A 1 90 ? -2.223 -10.974 8.241 1.00 85.50 90 ALA A CA 1
ATOM 698 C C . ALA A 1 90 ? -3.083 -12.011 8.974 1.00 85.50 90 ALA A C 1
ATOM 700 O O . ALA A 1 90 ? -3.160 -11.990 10.201 1.00 85.50 90 ALA A O 1
ATOM 701 N N . ARG A 1 91 ? -3.664 -12.978 8.248 1.00 83.75 91 ARG A N 1
ATOM 702 C CA . ARG A 1 91 ? -4.435 -14.079 8.849 1.00 83.75 91 ARG A CA 1
ATOM 703 C C . ARG A 1 91 ? -3.607 -14.891 9.831 1.00 83.75 91 ARG A C 1
ATOM 705 O O . ARG A 1 91 ? -4.057 -15.204 10.937 1.00 83.75 91 ARG A O 1
ATOM 712 N N . TRP A 1 92 ? -2.422 -15.284 9.382 1.00 89.38 92 TRP A N 1
ATOM 713 C CA . TRP A 1 92 ? -1.524 -16.100 10.171 1.00 89.38 92 TRP A CA 1
ATOM 714 C C . TRP A 1 92 ? -0.995 -15.308 11.367 1.00 89.38 92 TRP A C 1
ATOM 716 O O . TRP A 1 92 ? -1.125 -15.785 12.488 1.00 89.38 92 TRP A O 1
ATOM 726 N N . ALA A 1 93 ? -0.501 -14.086 11.159 1.00 85.19 93 ALA A N 1
ATOM 727 C CA . ALA A 1 93 ? 0.029 -13.225 12.210 1.00 85.19 93 ALA A CA 1
ATOM 728 C C . ALA A 1 93 ? -1.031 -12.920 13.276 1.00 85.19 93 ALA A C 1
ATOM 730 O O . ALA A 1 93 ? -0.757 -13.055 14.465 1.00 85.19 93 ALA A O 1
ATOM 731 N N . HIS A 1 94 ? -2.266 -12.620 12.869 1.00 85.25 94 HIS A N 1
ATOM 732 C CA . HIS A 1 94 ? -3.373 -12.391 13.793 1.00 85.25 94 HIS A CA 1
ATOM 733 C C . HIS A 1 94 ? -3.618 -13.608 14.697 1.00 85.25 94 HIS A C 1
ATOM 735 O O . HIS A 1 94 ? -3.646 -13.497 15.922 1.00 85.25 94 HIS A O 1
ATOM 741 N N . ARG A 1 95 ? -3.744 -14.803 14.106 1.00 83.12 95 ARG A N 1
ATOM 742 C CA . ARG A 1 95 ? -4.035 -16.030 14.862 1.00 83.12 95 ARG A CA 1
ATOM 743 C C . ARG A 1 95 ? -2.842 -16.537 15.678 1.00 83.12 95 ARG A C 1
ATOM 745 O O . ARG A 1 95 ? -3.036 -16.994 16.798 1.00 83.12 95 ARG A O 1
ATOM 752 N N . ALA A 1 96 ? -1.646 -16.531 15.098 1.00 85.94 96 ALA A N 1
ATOM 753 C CA . ALA A 1 96 ? -0.471 -17.216 15.631 1.00 85.94 96 ALA A CA 1
ATOM 754 C C . ALA A 1 96 ? 0.459 -16.305 16.442 1.00 85.94 96 ALA A C 1
ATOM 756 O O . ALA A 1 96 ? 1.181 -16.809 17.295 1.00 85.94 96 ALA A O 1
ATOM 757 N N . LEU A 1 97 ? 0.454 -14.991 16.193 1.00 87.25 97 LEU A N 1
ATOM 758 C CA . LEU A 1 97 ? 1.297 -14.029 16.909 1.00 87.25 97 LEU A CA 1
ATOM 759 C C . LEU A 1 97 ? 0.457 -13.131 17.819 1.00 87.25 97 LEU A C 1
ATOM 761 O O . LEU A 1 97 ? 0.681 -13.106 19.027 1.00 87.25 97 LEU A O 1
ATOM 765 N N . TRP A 1 98 ? -0.534 -12.422 17.271 1.00 87.69 98 TRP A N 1
ATOM 766 C CA . TRP A 1 98 ? -1.285 -11.394 18.006 1.00 87.69 98 TRP A CA 1
ATOM 767 C C . TRP A 1 98 ? -2.178 -11.974 19.100 1.00 87.69 98 TRP A C 1
ATOM 769 O O . TRP A 1 98 ? -2.224 -11.429 20.195 1.00 87.69 98 TRP A O 1
ATOM 779 N N . HIS A 1 99 ? -2.815 -13.119 18.855 1.00 85.81 99 HIS A N 1
ATOM 780 C CA . HIS A 1 99 ? -3.580 -13.843 19.877 1.00 85.81 99 HIS A CA 1
ATOM 781 C C . HIS A 1 99 ? -2.743 -14.748 20.791 1.00 85.81 99 HIS A C 1
ATOM 783 O O . HIS A 1 99 ? -3.298 -15.374 21.693 1.00 85.81 99 HIS A O 1
ATOM 789 N N . ALA A 1 100 ? -1.432 -14.835 20.566 1.00 88.94 100 ALA A N 1
ATOM 790 C CA . ALA A 1 100 ? -0.531 -15.650 21.369 1.00 88.94 100 ALA A CA 1
ATOM 791 C C . ALA A 1 100 ? 0.495 -14.761 22.083 1.00 88.94 100 ALA A C 1
ATOM 793 O O . ALA A 1 100 ? 0.198 -14.173 23.120 1.00 88.94 100 ALA A O 1
ATOM 794 N N . SER A 1 101 ? 1.699 -14.635 21.526 1.00 91.56 101 SER A N 1
ATOM 795 C CA . SER A 1 101 ? 2.819 -13.938 22.163 1.00 91.56 101 SER A CA 1
ATOM 796 C C . SER A 1 101 ? 2.653 -12.418 22.237 1.00 91.56 101 SER A C 1
ATOM 798 O O . SER A 1 101 ? 3.244 -11.795 23.113 1.00 91.56 101 SER A O 1
ATOM 800 N N . LEU A 1 102 ? 1.847 -11.812 21.359 1.00 89.75 102 LEU A N 1
ATOM 801 C CA . LEU A 1 102 ? 1.676 -10.355 21.269 1.00 89.75 102 LEU A CA 1
ATOM 802 C C . LEU A 1 102 ? 0.300 -9.882 21.769 1.00 89.75 102 LEU A C 1
ATOM 804 O O . LEU A 1 102 ? -0.121 -8.762 21.468 1.00 89.75 102 LEU A O 1
ATOM 808 N N . TRP A 1 103 ? -0.381 -10.705 22.579 1.00 88.44 103 TRP A N 1
ATOM 809 C CA . TRP A 1 103 ? -1.706 -10.386 23.120 1.00 88.44 103 TRP A CA 1
ATOM 810 C C . TRP A 1 103 ? -1.728 -9.071 23.890 1.00 88.44 103 TRP A C 1
ATOM 812 O O . TRP A 1 103 ? -2.660 -8.298 23.731 1.00 88.44 103 TRP A O 1
ATOM 822 N N . HIS A 1 104 ? -0.687 -8.753 24.663 1.00 91.38 104 HIS A N 1
ATOM 823 C CA . HIS A 1 104 ? -0.658 -7.511 25.439 1.00 91.38 104 HIS A CA 1
ATOM 824 C C . HIS A 1 104 ? -0.749 -6.242 24.564 1.00 91.38 104 HIS A C 1
ATOM 826 O O . HIS A 1 104 ? -1.239 -5.221 25.034 1.00 91.38 104 HIS A O 1
ATOM 832 N N . MET A 1 105 ? -0.300 -6.291 23.300 1.00 82.94 105 MET A N 1
ATOM 833 C CA . MET A 1 105 ? -0.474 -5.194 22.334 1.00 82.94 105 MET A CA 1
ATOM 834 C C . MET A 1 105 ? -1.852 -5.251 21.669 1.00 82.94 105 MET A C 1
ATOM 836 O O . MET A 1 105 ? -2.503 -4.220 21.490 1.00 82.94 105 MET A O 1
ATOM 840 N N . HIS A 1 106 ? -2.313 -6.460 21.345 1.00 88.00 106 HIS A N 1
ATOM 841 C CA . HIS A 1 106 ? -3.563 -6.690 20.625 1.00 88.00 106 HIS A CA 1
ATOM 842 C C . HIS A 1 106 ? -4.822 -6.558 21.496 1.00 88.00 106 HIS A C 1
ATOM 844 O O . HIS A 1 106 ? -5.891 -6.235 20.994 1.00 88.00 106 HIS A O 1
ATOM 850 N N . GLU A 1 107 ? -4.721 -6.746 22.811 1.00 87.19 107 GLU A N 1
ATOM 851 C CA . GLU A 1 107 ? -5.859 -6.729 23.736 1.00 87.19 107 GLU A CA 1
ATOM 852 C C . GLU A 1 107 ? -6.625 -5.401 23.682 1.00 87.19 107 GLU A C 1
ATOM 854 O O . GLU A 1 107 ? -7.854 -5.388 23.768 1.00 87.19 107 GLU A O 1
ATOM 859 N N . SER A 1 108 ? -5.905 -4.289 23.490 1.00 85.06 108 SER A N 1
ATOM 860 C CA . SER A 1 108 ? -6.505 -2.957 23.341 1.00 85.06 108 SER A CA 1
ATOM 861 C C . SER A 1 108 ? -7.560 -2.907 22.231 1.00 85.06 108 SER A C 1
ATOM 863 O O . SER A 1 108 ? -8.583 -2.256 22.403 1.00 85.06 108 SER A O 1
ATOM 865 N N . HIS A 1 109 ? -7.369 -3.688 21.168 1.00 82.38 109 HIS A N 1
ATOM 866 C CA . HIS A 1 109 ? -8.273 -3.778 20.027 1.00 82.38 109 HIS A CA 1
ATOM 867 C C . HIS A 1 109 ? -9.577 -4.545 20.318 1.00 82.38 109 HIS A C 1
ATOM 869 O O . HIS A 1 109 ? -10.588 -4.363 19.641 1.00 82.38 109 HIS A O 1
ATOM 875 N N . HIS A 1 110 ? -9.573 -5.416 21.332 1.00 81.81 110 HIS A N 1
ATOM 876 C CA . HIS A 1 110 ? -10.757 -6.166 21.764 1.00 81.81 110 HIS A CA 1
ATOM 877 C C . HIS A 1 110 ? -11.599 -5.424 22.805 1.00 81.81 110 HIS A C 1
ATOM 879 O O . HIS A 1 110 ? -12.719 -5.846 23.107 1.00 81.81 110 HIS A O 1
ATOM 885 N N . LYS A 1 111 ? -11.066 -4.345 23.378 1.00 82.69 111 LYS A N 1
ATOM 886 C CA . LYS A 1 111 ? -11.744 -3.531 24.385 1.00 82.69 111 LYS A CA 1
ATOM 887 C C . LYS A 1 111 ? -12.445 -2.341 23.718 1.00 82.69 111 LYS A C 1
ATOM 889 O O . LYS A 1 111 ? -12.054 -1.924 22.630 1.00 82.69 111 LYS A O 1
ATOM 894 N N . PRO A 1 112 ? -13.494 -1.776 24.343 1.00 82.81 112 PRO A N 1
ATOM 895 C CA . PRO A 1 112 ? -14.046 -0.503 23.903 1.00 82.81 112 PRO A CA 1
ATOM 896 C C . PRO A 1 112 ? -12.957 0.570 23.889 1.00 82.81 112 PRO A C 1
ATOM 898 O O . PRO A 1 112 ? -12.177 0.694 24.830 1.00 82.81 112 PRO A O 1
ATOM 901 N N . ARG A 1 113 ? -12.915 1.340 22.807 1.00 78.94 113 ARG A N 1
ATOM 902 C CA . ARG A 1 113 ? -11.866 2.323 22.569 1.00 78.94 113 ARG A CA 1
ATOM 903 C C . ARG A 1 113 ? -12.078 3.588 23.398 1.00 78.94 113 ARG A C 1
ATOM 905 O O . ARG A 1 113 ? -13.165 4.161 23.370 1.00 78.94 113 ARG A O 1
ATOM 912 N N . GLU A 1 114 ? -11.020 4.066 24.053 1.00 79.56 114 GLU A N 1
ATOM 913 C CA . GLU A 1 114 ? -11.071 5.270 24.903 1.00 79.56 114 GLU A CA 1
ATOM 914 C C . GLU A 1 114 ? -10.433 6.525 24.272 1.00 79.56 114 GLU A C 1
ATOM 916 O O . GLU A 1 114 ? -10.595 7.625 24.794 1.00 79.56 114 GLU A O 1
ATOM 921 N N . GLY A 1 115 ? -9.744 6.411 23.128 1.00 82.12 115 GLY A N 1
ATOM 922 C CA . GLY A 1 115 ? -9.034 7.542 22.514 1.00 82.12 115 GLY A CA 1
ATOM 923 C C . GLY A 1 115 ? -8.662 7.345 21.040 1.00 82.12 115 GLY A C 1
ATOM 924 O O . GLY A 1 115 ? -9.005 6.319 20.461 1.00 82.12 115 GLY A O 1
ATOM 925 N N . PRO A 1 116 ? -7.979 8.319 20.398 1.00 75.75 116 PRO A N 1
ATOM 926 C CA . PRO A 1 116 ? -7.628 8.285 18.973 1.00 75.75 116 PRO A CA 1
ATOM 927 C C . PRO A 1 116 ? -6.598 7.215 18.589 1.00 75.75 116 PRO A C 1
ATOM 929 O O . PRO A 1 116 ? -6.613 6.768 17.436 1.00 75.75 116 PRO A O 1
ATOM 932 N N . PHE A 1 117 ? -5.772 6.775 19.536 1.00 79.19 117 PHE A N 1
ATOM 933 C CA . PHE A 1 117 ? -4.722 5.777 19.346 1.00 79.19 117 PHE A CA 1
ATOM 934 C C . PHE A 1 117 ? -4.928 4.581 20.275 1.00 79.19 117 PHE A C 1
ATOM 936 O O . PHE A 1 117 ? -5.422 4.737 21.391 1.00 79.19 117 PHE A O 1
ATOM 943 N N . GLU A 1 118 ? -4.520 3.406 19.812 1.00 81.19 118 GLU A N 1
ATOM 944 C CA . GLU A 1 118 ? -4.508 2.151 20.564 1.00 81.19 118 GLU A CA 1
ATOM 945 C C . GLU A 1 118 ? -3.101 1.553 20.541 1.00 81.19 118 GLU A C 1
ATOM 947 O O . GLU A 1 118 ? -2.353 1.740 19.584 1.00 81.19 118 GLU A O 1
ATOM 952 N N . LEU A 1 119 ? -2.736 0.774 21.563 1.00 84.62 119 LEU A N 1
ATOM 953 C CA . LEU A 1 119 ? -1.455 0.055 21.561 1.00 84.62 119 LEU A CA 1
ATOM 954 C C . LEU A 1 119 ? -1.339 -0.891 20.348 1.00 84.62 119 LEU A C 1
ATOM 956 O O . LEU A 1 119 ? -0.249 -1.106 19.825 1.00 84.62 119 LEU A O 1
ATOM 960 N N . ASN A 1 120 ? -2.475 -1.387 19.854 1.00 85.69 120 ASN A N 1
ATOM 961 C CA . ASN A 1 120 ? -2.578 -2.185 18.637 1.00 85.69 120 ASN A CA 1
ATOM 962 C C . ASN A 1 120 ? -2.083 -1.452 17.370 1.00 85.69 120 ASN A C 1
ATOM 964 O O . ASN A 1 120 ? -1.646 -2.106 16.423 1.00 85.69 120 ASN A O 1
ATOM 968 N N . ASP A 1 121 ? -2.066 -0.113 17.352 1.00 84.62 121 ASP A N 1
ATOM 969 C CA . ASP A 1 121 ? -1.573 0.679 16.212 1.00 84.62 121 ASP A CA 1
ATOM 970 C C . ASP A 1 121 ? -0.079 0.442 15.932 1.00 84.62 121 ASP A C 1
ATOM 972 O O . ASP A 1 121 ? 0.396 0.651 14.813 1.00 84.62 121 ASP A O 1
ATOM 976 N N . VAL A 1 122 ? 0.670 -0.072 16.915 1.00 83.50 122 VAL A N 1
ATOM 977 C CA . VAL A 1 122 ? 2.070 -0.482 16.746 1.00 83.50 122 VAL A CA 1
ATOM 978 C C . VAL A 1 122 ? 2.216 -1.533 15.640 1.00 83.50 122 VAL A C 1
ATOM 980 O O . VAL A 1 122 ? 3.196 -1.494 14.895 1.00 83.50 122 VAL A O 1
ATOM 983 N N . PHE A 1 123 ? 1.237 -2.424 15.446 1.00 84.19 123 PHE A N 1
ATOM 984 C CA . PHE A 1 123 ? 1.291 -3.400 14.354 1.00 84.19 123 PHE A CA 1
ATOM 985 C C . PHE A 1 123 ? 1.219 -2.741 12.976 1.00 84.19 123 PHE A C 1
ATOM 987 O O . PHE A 1 123 ? 1.874 -3.215 12.046 1.00 84.19 123 PHE A O 1
ATOM 994 N N . ALA A 1 124 ? 0.484 -1.635 12.828 1.00 83.69 124 ALA A N 1
ATOM 995 C CA . ALA A 1 124 ? 0.463 -0.885 11.576 1.00 83.69 124 ALA A CA 1
ATOM 996 C C . ALA A 1 124 ? 1.845 -0.279 11.283 1.00 83.69 124 ALA A C 1
ATOM 998 O O . ALA A 1 124 ? 2.338 -0.394 10.164 1.00 83.69 124 ALA A O 1
ATOM 999 N N . ILE A 1 125 ? 2.515 0.271 12.302 1.00 82.44 125 ILE A N 1
ATOM 1000 C CA . ILE A 1 125 ? 3.876 0.819 12.177 1.00 82.44 125 ILE A CA 1
ATOM 1001 C C . ILE A 1 125 ? 4.878 -0.283 11.811 1.00 82.44 125 ILE A C 1
ATOM 1003 O O . ILE A 1 125 ? 5.639 -0.123 10.857 1.00 82.44 125 ILE A O 1
ATOM 1007 N N . ILE A 1 126 ? 4.850 -1.422 12.512 1.00 84.19 126 ILE A N 1
ATOM 1008 C CA . ILE A 1 126 ? 5.754 -2.556 12.259 1.00 84.19 126 ILE A CA 1
ATOM 1009 C C . ILE A 1 126 ? 5.631 -3.062 10.818 1.00 84.19 126 ILE A C 1
ATOM 1011 O O . ILE A 1 126 ? 6.643 -3.408 10.218 1.00 84.19 126 ILE A O 1
ATOM 1015 N N . ASN A 1 127 ? 4.423 -3.085 10.244 1.00 86.38 127 ASN A N 1
ATOM 1016 C CA . ASN A 1 127 ? 4.218 -3.492 8.850 1.00 86.38 127 ASN A CA 1
ATOM 1017 C C . ASN A 1 127 ? 4.496 -2.356 7.841 1.00 86.38 127 ASN A C 1
ATOM 1019 O O . ASN A 1 127 ? 4.862 -2.631 6.699 1.00 86.38 127 ASN A O 1
ATOM 1023 N N . ALA A 1 128 ? 4.374 -1.086 8.241 1.00 85.44 128 ALA A N 1
ATOM 1024 C CA . ALA A 1 128 ? 4.676 0.060 7.382 1.00 85.44 128 ALA A CA 1
ATOM 1025 C C . ALA A 1 128 ? 6.184 0.251 7.159 1.00 85.44 128 ALA A C 1
ATOM 1027 O O . ALA A 1 128 ? 6.599 0.567 6.046 1.00 85.44 128 ALA A O 1
ATOM 1028 N N . VAL A 1 129 ? 7.013 0.024 8.184 1.00 89.50 129 VAL A N 1
ATOM 1029 C CA . VAL A 1 129 ? 8.481 0.144 8.093 1.00 89.50 129 VAL A CA 1
ATOM 1030 C C . VAL A 1 129 ? 9.084 -0.686 6.944 1.00 89.50 129 VAL A C 1
ATOM 1032 O O . VAL A 1 129 ? 9.787 -0.098 6.119 1.00 89.50 129 VAL A O 1
ATOM 1035 N N . PRO A 1 130 ? 8.824 -2.003 6.810 1.00 91.00 130 PRO A N 1
ATOM 1036 C CA . PRO A 1 130 ? 9.364 -2.786 5.702 1.00 91.00 130 PRO A CA 1
ATOM 1037 C C . PRO A 1 130 ? 8.806 -2.341 4.346 1.00 91.00 130 PRO A C 1
ATOM 1039 O O . PRO A 1 130 ? 9.550 -2.341 3.368 1.00 91.00 130 PRO A O 1
ATOM 1042 N N . ALA A 1 131 ? 7.544 -1.903 4.272 1.00 92.38 131 ALA A N 1
ATOM 1043 C CA . ALA A 1 131 ? 6.970 -1.373 3.033 1.00 92.38 131 ALA A CA 1
ATOM 1044 C C . ALA A 1 131 ? 7.702 -0.106 2.567 1.00 92.38 131 ALA A C 1
ATOM 1046 O O . ALA A 1 131 ? 8.104 -0.012 1.408 1.00 92.38 131 ALA A O 1
ATOM 1047 N N . ILE A 1 132 ? 7.940 0.837 3.486 1.00 90.75 132 ILE A N 1
ATOM 1048 C CA . ILE A 1 132 ? 8.693 2.067 3.217 1.00 90.75 132 ILE A CA 1
ATOM 1049 C C . ILE A 1 132 ? 10.128 1.728 2.814 1.00 90.75 132 ILE A C 1
ATOM 1051 O O . ILE A 1 132 ? 10.606 2.249 1.813 1.00 90.75 132 ILE A O 1
ATOM 1055 N N . ALA A 1 133 ? 10.799 0.822 3.529 1.00 93.88 133 ALA A N 1
ATOM 1056 C CA . ALA A 1 133 ? 12.170 0.431 3.211 1.00 93.88 133 ALA A CA 1
ATOM 1057 C C . ALA A 1 133 ? 12.286 -0.167 1.796 1.00 93.88 133 ALA A C 1
ATOM 1059 O O . ALA A 1 133 ? 13.178 0.210 1.035 1.00 93.88 133 ALA A O 1
ATOM 1060 N N . LEU A 1 134 ? 11.353 -1.048 1.421 1.00 96.06 134 LEU A N 1
ATOM 1061 C CA . LEU A 1 134 ? 11.280 -1.654 0.091 1.00 96.06 134 LEU A CA 1
ATOM 1062 C C . LEU A 1 134 ? 10.981 -0.624 -1.006 1.00 96.06 134 LEU A C 1
ATOM 1064 O O . LEU A 1 134 ? 11.637 -0.640 -2.049 1.00 96.06 134 LEU A O 1
ATOM 1068 N N . LEU A 1 135 ? 10.036 0.290 -0.763 1.00 94.19 135 LEU A N 1
ATOM 1069 C CA . LEU A 1 135 ? 9.717 1.385 -1.681 1.00 94.19 135 LEU A CA 1
ATOM 1070 C C . LEU A 1 135 ? 10.909 2.325 -1.868 1.00 94.19 135 LEU A C 1
ATOM 1072 O O . LEU A 1 135 ? 11.252 2.639 -3.002 1.00 94.19 135 LEU A O 1
ATOM 1076 N N . SER A 1 136 ? 11.569 2.745 -0.786 1.00 93.88 136 SER A N 1
ATOM 1077 C CA . SER A 1 136 ? 12.739 3.624 -0.850 1.00 93.88 136 SER A CA 1
ATOM 1078 C C . SER A 1 136 ? 13.900 2.953 -1.577 1.00 93.88 136 SER A C 1
ATOM 1080 O O . SER A 1 136 ? 14.449 3.530 -2.515 1.00 93.88 136 SER A O 1
ATOM 1082 N N . TYR A 1 137 ? 14.248 1.718 -1.203 1.00 96.00 137 TYR A N 1
ATOM 1083 C CA . TYR A 1 137 ? 15.309 0.972 -1.877 1.00 96.00 137 TYR A CA 1
ATOM 1084 C C . TYR A 1 137 ? 14.996 0.795 -3.363 1.00 96.00 137 TYR A C 1
ATOM 1086 O O . TYR A 1 137 ? 15.832 1.097 -4.212 1.00 96.00 137 TYR A O 1
ATOM 1094 N N . GLY A 1 138 ? 13.772 0.378 -3.677 1.00 94.25 138 GLY A N 1
ATOM 1095 C CA . GLY A 1 138 ? 13.328 0.213 -5.045 1.00 94.25 138 GLY A CA 1
ATOM 1096 C C . GLY A 1 138 ? 13.404 1.511 -5.842 1.00 94.25 138 GLY A C 1
ATOM 1097 O O . GLY A 1 138 ? 13.987 1.520 -6.918 1.00 94.25 138 GLY A O 1
ATOM 1098 N N . PHE A 1 139 ? 12.904 2.622 -5.296 1.00 93.12 139 PHE A N 1
ATOM 1099 C CA . PHE A 1 139 ? 12.834 3.914 -5.980 1.00 93.12 139 PHE A CA 1
ATOM 1100 C C . PHE A 1 139 ? 14.210 4.480 -6.348 1.00 93.12 139 PHE A C 1
ATOM 1102 O O . PHE A 1 139 ? 14.361 4.992 -7.454 1.00 93.12 139 PHE A O 1
ATOM 1109 N N . PHE A 1 140 ? 15.207 4.368 -5.464 1.00 92.19 140 PHE A N 1
ATOM 1110 C CA . PHE A 1 140 ? 16.528 4.982 -5.663 1.00 92.19 140 PHE A CA 1
ATOM 1111 C C . PHE A 1 140 ? 17.534 4.120 -6.441 1.00 92.19 140 PHE A C 1
ATOM 1113 O O . PHE A 1 140 ? 18.601 4.615 -6.798 1.00 92.19 140 PHE A O 1
ATOM 1120 N N . HIS A 1 141 ? 17.219 2.855 -6.739 1.00 91.75 141 HIS A N 1
ATOM 1121 C CA . HIS A 1 141 ? 18.141 1.950 -7.432 1.00 91.75 141 HIS A CA 1
ATOM 1122 C C . HIS A 1 141 ? 17.568 1.466 -8.775 1.00 91.75 141 HIS A C 1
ATOM 1124 O O . HIS A 1 141 ? 16.363 1.226 -8.925 1.00 91.75 141 HIS A O 1
ATOM 1130 N N . LYS A 1 142 ? 18.453 1.314 -9.772 1.00 89.56 142 LYS A N 1
ATOM 1131 C CA . LYS A 1 142 ? 18.118 0.763 -11.096 1.00 89.56 142 LYS A CA 1
ATOM 1132 C C . LYS A 1 142 ? 18.302 -0.754 -11.121 1.00 89.56 142 LYS A C 1
ATOM 1134 O O . LYS A 1 142 ? 19.227 -1.275 -10.500 1.00 89.56 142 LYS A O 1
ATOM 1139 N N . GLY A 1 143 ? 17.470 -1.437 -11.903 1.00 90.31 143 GLY A N 1
ATOM 1140 C CA . GLY A 1 143 ? 17.605 -2.858 -12.193 1.00 90.31 143 GLY A CA 1
ATOM 1141 C C . GLY A 1 143 ? 16.465 -3.702 -11.637 1.00 90.31 143 GLY A C 1
ATOM 1142 O O . GLY A 1 143 ? 15.636 -3.252 -10.843 1.00 90.31 143 GLY A O 1
ATOM 1143 N N . LEU A 1 144 ? 16.475 -4.975 -12.036 1.00 92.56 144 LEU A N 1
ATOM 1144 C CA . LEU A 1 144 ? 15.389 -5.909 -11.758 1.00 92.56 144 LEU A CA 1
ATOM 1145 C C . LEU A 1 144 ? 15.115 -6.063 -10.258 1.00 92.56 144 LEU A C 1
ATOM 1147 O O . LEU A 1 144 ? 13.972 -5.937 -9.840 1.00 92.56 144 LEU A O 1
ATOM 1151 N N . VAL A 1 145 ? 16.146 -6.291 -9.438 1.00 95.75 145 VAL A N 1
ATOM 1152 C CA . VAL A 1 145 ? 15.976 -6.509 -7.989 1.00 95.75 145 VAL A CA 1
ATOM 1153 C C . VAL A 1 145 ? 15.355 -5.286 -7.295 1.00 95.75 145 VAL A C 1
ATOM 1155 O O . VAL A 1 145 ? 14.338 -5.459 -6.625 1.00 95.75 145 VAL A O 1
ATOM 1158 N N . PRO A 1 146 ? 15.854 -4.049 -7.493 1.00 95.38 146 PRO A N 1
ATOM 1159 C CA . PRO A 1 146 ? 15.154 -2.853 -7.027 1.00 95.38 146 PRO A CA 1
ATOM 1160 C C . PRO A 1 146 ? 13.707 -2.735 -7.518 1.00 95.38 146 PRO A C 1
ATOM 1162 O O . PRO A 1 146 ? 12.831 -2.389 -6.729 1.00 95.38 146 PRO A O 1
ATOM 1165 N N . GLY A 1 147 ? 13.426 -3.063 -8.784 1.00 94.25 147 GLY A N 1
ATOM 1166 C CA . GLY A 1 147 ? 12.060 -3.042 -9.322 1.00 94.25 147 GLY A CA 1
ATOM 1167 C C . GLY A 1 147 ? 11.134 -4.043 -8.638 1.00 94.25 147 GLY A C 1
ATOM 1168 O O . GLY A 1 147 ? 9.981 -3.721 -8.336 1.00 94.25 147 GLY A O 1
ATOM 1169 N N . LEU A 1 148 ? 11.648 -5.230 -8.324 1.00 96.69 148 LEU A N 1
ATOM 1170 C CA . LEU A 1 148 ? 10.946 -6.248 -7.549 1.00 96.69 148 LEU A CA 1
ATOM 1171 C C . LEU A 1 148 ? 10.676 -5.771 -6.112 1.00 96.69 148 LEU A C 1
ATOM 1173 O O . LEU A 1 148 ? 9.544 -5.876 -5.640 1.00 96.69 148 LEU A O 1
ATOM 1177 N N . CYS A 1 149 ? 11.670 -5.179 -5.440 1.00 97.00 149 CYS A N 1
ATOM 1178 C CA . CYS A 1 149 ? 11.497 -4.584 -4.112 1.00 97.00 149 CYS A CA 1
ATOM 1179 C C . CYS A 1 149 ? 10.451 -3.464 -4.120 1.00 97.00 149 CYS A C 1
ATOM 1181 O O . CYS A 1 149 ? 9.568 -3.451 -3.264 1.00 97.00 149 CYS A O 1
ATOM 1183 N N . PHE A 1 150 ? 10.503 -2.569 -5.111 1.00 95.81 150 PHE A N 1
ATOM 1184 C CA . PHE A 1 150 ? 9.516 -1.505 -5.275 1.00 95.81 150 PHE A CA 1
ATOM 1185 C C . PHE A 1 150 ? 8.103 -2.077 -5.431 1.00 95.81 150 PHE A C 1
ATOM 1187 O O . PHE A 1 150 ? 7.178 -1.621 -4.763 1.00 95.81 150 PHE A O 1
ATOM 1194 N N . GLY A 1 151 ? 7.949 -3.110 -6.267 1.00 95.31 151 GLY A N 1
ATOM 1195 C CA . GLY A 1 151 ? 6.684 -3.819 -6.457 1.00 95.31 151 GLY A CA 1
ATOM 1196 C C . GLY A 1 151 ? 6.157 -4.411 -5.154 1.00 95.31 151 GLY A C 1
ATOM 1197 O O . GLY A 1 151 ? 5.027 -4.130 -4.769 1.00 95.31 151 GLY A O 1
ATOM 1198 N N . ALA A 1 152 ? 6.988 -5.158 -4.425 1.00 96.88 152 ALA A N 1
ATOM 1199 C CA . ALA A 1 152 ? 6.603 -5.742 -3.142 1.00 96.88 152 ALA A CA 1
ATOM 1200 C C . ALA A 1 152 ? 6.181 -4.674 -2.117 1.00 96.88 152 ALA A C 1
ATOM 1202 O O . ALA A 1 152 ? 5.132 -4.808 -1.486 1.00 96.88 152 ALA A O 1
ATOM 1203 N N . GLY A 1 153 ? 6.953 -3.589 -1.988 1.00 95.00 153 GLY A N 1
ATOM 1204 C CA . GLY A 1 153 ? 6.617 -2.466 -1.112 1.00 95.00 153 GLY A CA 1
ATOM 1205 C C . GLY A 1 153 ? 5.287 -1.808 -1.491 1.00 95.00 153 GLY A C 1
ATOM 1206 O O . GLY A 1 153 ? 4.447 -1.585 -0.622 1.00 95.00 153 GLY A O 1
ATOM 1207 N N . LEU A 1 154 ? 5.050 -1.592 -2.790 1.00 94.19 154 LEU A N 1
ATOM 1208 C CA . LEU A 1 154 ? 3.796 -1.044 -3.312 1.00 94.19 154 LEU A CA 1
ATOM 1209 C C . LEU A 1 154 ? 2.601 -1.941 -2.963 1.00 94.19 154 LEU A C 1
ATOM 1211 O O . LEU A 1 154 ? 1.588 -1.442 -2.475 1.00 94.19 154 LEU A O 1
ATOM 1215 N N . GLY A 1 155 ? 2.732 -3.256 -3.145 1.00 92.88 155 GLY A N 1
ATOM 1216 C CA . GLY A 1 155 ? 1.689 -4.223 -2.801 1.00 92.88 155 GLY A CA 1
ATOM 1217 C C . GLY A 1 155 ? 1.345 -4.230 -1.309 1.00 92.88 155 GLY A C 1
ATOM 1218 O O . GLY A 1 155 ? 0.168 -4.220 -0.947 1.00 92.88 155 GLY A O 1
ATOM 1219 N N . ILE A 1 156 ? 2.358 -4.164 -0.435 1.00 92.69 156 ILE A N 1
ATOM 1220 C CA . ILE A 1 156 ? 2.158 -4.062 1.020 1.00 92.69 156 ILE A CA 1
ATOM 1221 C C . ILE A 1 156 ? 1.451 -2.748 1.383 1.00 92.69 156 ILE A C 1
ATOM 1223 O O . ILE A 1 156 ? 0.530 -2.751 2.200 1.00 92.69 156 ILE A O 1
ATOM 1227 N N . THR A 1 157 ? 1.832 -1.626 0.766 1.00 90.94 157 THR A N 1
ATOM 1228 C CA . THR A 1 157 ? 1.184 -0.326 0.999 1.00 90.94 157 THR A CA 1
ATOM 1229 C C . THR A 1 157 ? -0.269 -0.317 0.531 1.00 90.94 157 THR A C 1
ATOM 1231 O O . THR A 1 157 ? -1.135 0.160 1.264 1.00 90.94 157 THR A O 1
ATOM 1234 N N . VAL A 1 158 ? -0.561 -0.870 -0.650 1.00 89.38 158 VAL A N 1
ATOM 1235 C CA . VAL A 1 158 ? -1.937 -1.013 -1.151 1.00 89.38 158 VAL A CA 1
ATOM 1236 C C . VAL A 1 158 ? -2.761 -1.855 -0.178 1.00 89.38 158 VAL A C 1
ATOM 1238 O O . VAL A 1 158 ? -3.839 -1.414 0.238 1.00 89.38 158 VAL A O 1
ATOM 1241 N N . PHE A 1 159 ? -2.219 -2.999 0.267 1.00 88.31 159 PHE A N 1
ATOM 1242 C CA . PHE A 1 159 ? -2.837 -3.835 1.297 1.00 88.31 159 PHE A CA 1
ATOM 1243 C C . PHE A 1 159 ? -3.163 -3.034 2.562 1.00 88.31 159 PHE A C 1
ATOM 1245 O O . PHE A 1 159 ? -4.323 -2.953 2.966 1.00 88.31 159 PHE A O 1
ATOM 1252 N N . GLY A 1 160 ? -2.159 -2.373 3.144 1.00 85.50 160 GLY A N 1
ATOM 1253 C CA . GLY A 1 160 ? -2.312 -1.579 4.362 1.00 85.50 160 GLY A CA 1
ATOM 1254 C C . GLY A 1 160 ? -3.343 -0.457 4.227 1.00 85.50 160 GLY A C 1
ATOM 1255 O O . GLY A 1 160 ? -4.150 -0.252 5.132 1.00 85.50 160 GLY A O 1
ATOM 1256 N N . MET A 1 161 ? -3.384 0.228 3.080 1.00 83.25 161 MET A N 1
ATOM 1257 C CA . MET A 1 161 ? -4.378 1.272 2.830 1.00 83.25 161 MET A CA 1
ATOM 1258 C C . MET A 1 161 ? -5.800 0.732 2.830 1.00 83.25 161 MET A C 1
ATOM 1260 O O . MET A 1 161 ? -6.653 1.256 3.546 1.00 83.25 161 MET A O 1
ATOM 1264 N N . ALA A 1 162 ? -6.089 -0.308 2.048 1.00 82.75 162 ALA A N 1
ATOM 1265 C CA . ALA A 1 162 ? -7.459 -0.808 2.036 1.00 82.75 162 ALA A CA 1
ATOM 1266 C C . ALA A 1 162 ? -7.813 -1.548 3.338 1.00 82.75 162 ALA A C 1
ATOM 1268 O O . ALA A 1 162 ? -8.983 -1.538 3.714 1.00 82.75 162 ALA A O 1
ATOM 1269 N N . TYR A 1 163 ? -6.830 -2.070 4.089 1.00 79.31 163 TYR A N 1
ATOM 1270 C CA . TYR A 1 163 ? -7.053 -2.557 5.447 1.00 79.31 163 TYR A CA 1
ATOM 1271 C C . TYR A 1 163 ? -7.521 -1.402 6.332 1.00 79.31 163 TYR A C 1
ATOM 1273 O O . TYR A 1 163 ? -8.590 -1.503 6.912 1.00 79.31 163 TYR A O 1
ATOM 1281 N N . MET A 1 164 ? -6.835 -0.256 6.343 1.00 78.69 164 MET A N 1
ATOM 1282 C CA . MET A 1 164 ? -7.289 0.930 7.084 1.00 78.69 164 MET A CA 1
ATOM 1283 C C . MET A 1 164 ? -8.730 1.334 6.726 1.00 78.69 164 MET A C 1
ATOM 1285 O O . MET A 1 164 ? -9.555 1.531 7.613 1.00 78.69 164 MET A O 1
ATOM 1289 N N . PHE A 1 165 ? -9.084 1.431 5.442 1.00 77.12 165 PHE A N 1
ATOM 1290 C CA . PHE A 1 165 ? -10.441 1.850 5.058 1.00 77.12 165 PHE A CA 1
ATOM 1291 C C . PHE A 1 165 ? -11.517 0.809 5.394 1.00 77.12 165 PHE A C 1
ATOM 1293 O O . PHE A 1 165 ? -12.595 1.162 5.870 1.00 77.12 165 PHE A O 1
ATOM 1300 N N . VAL A 1 166 ? -11.253 -0.473 5.150 1.00 75.50 166 VAL A N 1
ATOM 1301 C CA . VAL A 1 166 ? -12.234 -1.541 5.369 1.00 75.50 166 VAL A CA 1
ATOM 1302 C C . VAL A 1 166 ? -12.290 -1.929 6.844 1.00 75.50 166 VAL A C 1
ATOM 1304 O O . VAL A 1 166 ? -13.356 -1.919 7.448 1.00 75.50 166 VAL A O 1
ATOM 1307 N N . HIS A 1 167 ? -11.153 -2.266 7.436 1.00 75.88 167 HIS A N 1
ATOM 1308 C CA . HIS A 1 167 ? -11.055 -2.689 8.823 1.00 75.88 167 HIS A CA 1
ATOM 1309 C C . HIS A 1 167 ? -11.370 -1.538 9.774 1.00 75.88 167 HIS A C 1
ATOM 1311 O O . HIS A 1 167 ? -12.406 -1.531 10.439 1.00 75.88 167 HIS A O 1
ATOM 1317 N N . ASP A 1 168 ? -10.507 -0.529 9.806 1.00 74.19 168 ASP A N 1
ATOM 1318 C CA . ASP A 1 168 ? -10.599 0.531 10.802 1.00 74.19 168 ASP A CA 1
ATOM 1319 C C . ASP A 1 168 ? -11.780 1.457 10.495 1.00 74.19 168 ASP A C 1
ATOM 1321 O O . ASP A 1 168 ? -12.557 1.803 11.385 1.00 74.19 168 ASP A O 1
ATOM 1325 N N . GLY A 1 169 ? -11.963 1.817 9.226 1.00 74.81 169 GLY A N 1
ATOM 1326 C CA . GLY A 1 169 ? -13.026 2.710 8.784 1.00 74.81 169 GLY A CA 1
ATOM 1327 C C . GLY A 1 169 ? -14.416 2.066 8.780 1.00 74.81 169 GLY A C 1
ATOM 1328 O O . GLY A 1 169 ? -15.327 2.553 9.445 1.00 74.81 169 GLY A O 1
ATOM 1329 N N . LEU A 1 170 ? -14.619 0.979 8.032 1.00 74.62 170 LEU A N 1
ATOM 1330 C CA . LEU A 1 170 ? -15.952 0.392 7.837 1.00 74.62 170 LEU A CA 1
ATOM 1331 C C . LEU A 1 170 ? -16.374 -0.540 8.988 1.00 74.62 170 LEU A C 1
ATOM 1333 O O . LEU A 1 170 ? -17.530 -0.477 9.417 1.00 74.62 170 LEU A O 1
ATOM 1337 N N . VAL A 1 171 ? -15.475 -1.399 9.483 1.00 71.56 171 VAL A N 1
ATOM 1338 C CA . VAL A 1 171 ? -15.795 -2.384 10.534 1.00 71.56 171 VAL A CA 1
ATOM 1339 C C . VAL A 1 171 ? -15.731 -1.756 11.924 1.00 71.56 171 VAL A C 1
ATOM 1341 O O . VAL A 1 171 ? -16.721 -1.801 12.655 1.00 71.56 171 VAL A O 1
ATOM 1344 N N . HIS A 1 172 ? -14.609 -1.124 12.272 1.00 74.62 172 HIS A N 1
ATOM 1345 C CA . HIS A 1 172 ? -14.421 -0.503 13.587 1.00 74.62 172 HIS A CA 1
ATOM 1346 C C . HIS A 1 172 ? -14.995 0.912 13.689 1.00 74.62 172 HIS A C 1
ATOM 1348 O O . HIS A 1 172 ? -15.072 1.455 14.790 1.00 74.62 172 HIS A O 1
ATOM 1354 N N . LYS A 1 173 ? -15.446 1.506 12.573 1.00 75.94 173 LYS A N 1
ATOM 1355 C CA . LYS A 1 173 ? -16.028 2.861 12.534 1.00 75.94 173 LYS A CA 1
ATOM 1356 C C . LYS A 1 173 ? -15.107 3.919 13.149 1.00 75.94 173 LYS A C 1
ATOM 1358 O O . LYS A 1 173 ? -15.580 4.895 13.728 1.00 75.94 173 LYS A O 1
ATOM 1363 N N . ARG A 1 174 ? -13.791 3.731 13.012 1.00 74.25 174 ARG A N 1
ATOM 1364 C CA . ARG A 1 174 ? -12.755 4.622 13.547 1.00 74.25 174 ARG A CA 1
ATOM 1365 C C . ARG A 1 174 ? -12.801 6.001 12.895 1.00 74.25 174 ARG A C 1
ATOM 1367 O O . ARG A 1 174 ? -12.507 6.998 13.548 1.00 74.25 174 ARG A O 1
ATOM 1374 N N . PHE A 1 175 ? -13.182 6.052 11.622 1.00 72.50 175 PHE A N 1
ATOM 1375 C CA . PHE A 1 175 ? -13.362 7.276 10.849 1.00 72.50 175 PHE A CA 1
ATOM 1376 C C . PHE A 1 175 ? -14.437 7.079 9.766 1.00 72.50 175 PHE A C 1
ATOM 1378 O O . PHE A 1 175 ? -14.687 5.948 9.338 1.00 72.50 175 PHE A O 1
ATOM 1385 N N . PRO A 1 176 ? -15.114 8.153 9.319 1.00 69.88 176 PRO A N 1
ATOM 1386 C CA . PRO A 1 176 ? -16.162 8.038 8.316 1.00 69.88 176 PRO A CA 1
ATOM 1387 C C . PRO A 1 176 ? -15.571 7.730 6.933 1.00 69.88 176 PRO A C 1
ATOM 1389 O O . PRO A 1 176 ? -14.873 8.543 6.343 1.00 69.88 176 PRO A O 1
ATOM 1392 N N . VAL A 1 177 ? -15.925 6.577 6.362 1.00 67.75 177 VAL A N 1
ATOM 1393 C CA . VAL A 1 177 ? -15.474 6.135 5.022 1.00 67.75 177 VAL A CA 1
ATOM 1394 C C . VAL A 1 177 ? -16.311 6.698 3.859 1.00 67.75 177 VAL A C 1
ATOM 1396 O O . VAL A 1 177 ? -16.280 6.186 2.740 1.00 67.75 177 VAL A O 1
ATOM 1399 N N . GLY A 1 178 ? -17.094 7.752 4.110 1.00 70.94 178 GLY A N 1
ATOM 1400 C CA . GLY A 1 178 ? -17.897 8.428 3.089 1.00 70.94 178 GLY A CA 1
ATOM 1401 C C . GLY A 1 178 ? -18.967 7.533 2.428 1.00 70.94 178 GLY A C 1
ATOM 1402 O O . GLY A 1 178 ? -19.526 6.644 3.081 1.00 70.94 178 GLY A O 1
ATOM 1403 N N . PRO A 1 179 ? -19.283 7.744 1.131 1.00 66.75 179 PRO A N 1
ATOM 1404 C CA . PRO A 1 179 ? -20.347 7.024 0.416 1.00 66.75 179 PRO A CA 1
ATOM 1405 C C . PRO A 1 179 ? -20.149 5.504 0.339 1.00 66.75 179 PRO A C 1
ATOM 1407 O O . PRO A 1 179 ? -21.115 4.769 0.135 1.00 66.75 179 PRO A O 1
ATOM 1410 N N . ILE A 1 180 ? -18.916 5.026 0.534 1.00 65.69 180 ILE A N 1
ATOM 1411 C CA . ILE A 1 180 ? -18.543 3.606 0.473 1.00 65.69 180 ILE A CA 1
ATOM 1412 C C . ILE A 1 180 ? -19.315 2.792 1.523 1.00 65.69 180 ILE A C 1
ATOM 1414 O O . ILE A 1 180 ? -19.742 1.671 1.243 1.00 65.69 180 ILE A O 1
ATOM 1418 N N . ALA A 1 181 ? -19.615 3.379 2.687 1.00 66.56 181 ALA A N 1
ATOM 1419 C CA . ALA A 1 181 ? -20.431 2.734 3.720 1.00 66.56 181 ALA A CA 1
ATOM 1420 C C . ALA A 1 181 ? -21.873 2.417 3.266 1.00 66.56 181 ALA A C 1
ATOM 1422 O O . ALA A 1 181 ? -22.539 1.554 3.846 1.00 66.56 181 ALA A O 1
ATOM 1423 N N . ASN A 1 182 ? -22.374 3.103 2.233 1.00 69.12 182 ASN A N 1
ATOM 1424 C CA . ASN A 1 182 ? -23.745 2.957 1.746 1.00 69.12 182 ASN A CA 1
ATOM 1425 C C . ASN A 1 182 ? -23.896 1.942 0.611 1.00 69.12 182 ASN A C 1
ATOM 1427 O O . ASN A 1 182 ? -25.026 1.624 0.236 1.00 69.12 182 ASN A O 1
ATOM 1431 N N . VAL A 1 183 ? -22.796 1.389 0.097 1.00 75.44 183 VAL A N 1
ATOM 1432 C CA . VAL A 1 183 ? -22.851 0.361 -0.944 1.00 75.44 183 VAL A CA 1
ATOM 1433 C C . VAL A 1 183 ? -23.396 -0.944 -0.337 1.00 75.44 183 VAL A C 1
ATOM 1435 O O . VAL A 1 183 ? -22.873 -1.413 0.681 1.00 75.44 183 VAL A O 1
ATOM 1438 N N . PRO A 1 184 ? -24.417 -1.587 -0.944 1.00 73.31 184 PRO A N 1
ATOM 1439 C CA . PRO A 1 184 ? -25.062 -2.781 -0.383 1.00 73.31 184 PRO A CA 1
ATOM 1440 C C . PRO A 1 184 ? -24.104 -3.942 -0.077 1.00 73.31 184 PRO A C 1
ATOM 1442 O O . PRO A 1 184 ? -24.338 -4.732 0.838 1.00 73.31 184 PRO A O 1
ATOM 1445 N N . TYR A 1 185 ? -23.014 -4.061 -0.837 1.00 72.50 185 TYR A N 1
ATOM 1446 C CA . TYR A 1 185 ? -21.968 -5.050 -0.592 1.00 72.50 185 TYR A CA 1
ATOM 1447 C C . TYR A 1 185 ? -21.191 -4.762 0.704 1.00 72.50 185 TYR A C 1
ATOM 1449 O O . TYR A 1 185 ? -21.160 -5.611 1.595 1.00 72.50 185 TYR A O 1
ATOM 1457 N N . PHE A 1 186 ? -20.657 -3.548 0.861 1.00 69.81 186 PHE A N 1
ATOM 1458 C CA . PHE A 1 186 ? -19.894 -3.149 2.049 1.00 69.81 186 PHE A CA 1
ATOM 1459 C C . PHE A 1 186 ? -20.742 -3.146 3.322 1.00 69.81 186 PHE A C 1
ATOM 1461 O O . PHE A 1 186 ? -20.265 -3.532 4.386 1.00 69.81 186 PHE A O 1
ATOM 1468 N N . ARG A 1 187 ? -22.039 -2.842 3.218 1.00 68.06 187 ARG A N 1
ATOM 1469 C CA . ARG A 1 187 ? -22.958 -2.966 4.355 1.00 68.06 187 ARG A CA 1
ATOM 1470 C C . ARG A 1 187 ? -23.086 -4.412 4.848 1.00 68.06 187 ARG A C 1
ATOM 1472 O O . ARG A 1 187 ? -23.065 -4.651 6.052 1.00 68.06 187 ARG A O 1
ATOM 1479 N N . ARG A 1 188 ? -23.177 -5.390 3.936 1.00 68.56 188 ARG A N 1
ATOM 1480 C CA . ARG A 1 188 ? -23.219 -6.824 4.297 1.00 68.56 188 ARG A CA 1
ATOM 1481 C C . ARG A 1 188 ? -21.923 -7.282 4.955 1.00 68.56 188 ARG A C 1
ATOM 1483 O O . ARG A 1 188 ? -21.965 -8.057 5.907 1.00 68.56 188 ARG A O 1
ATOM 1490 N N . VAL A 1 189 ? -20.802 -6.789 4.444 1.00 66.75 189 VAL A N 1
ATOM 1491 C CA . VAL A 1 189 ? -19.472 -7.030 4.997 1.00 66.75 189 VAL A CA 1
ATOM 1492 C C . VAL A 1 189 ? -19.370 -6.506 6.434 1.00 66.75 189 VAL A C 1
ATOM 1494 O O . VAL A 1 189 ? -19.073 -7.290 7.329 1.00 66.75 189 VAL A O 1
ATOM 1497 N N . ALA A 1 190 ? -19.719 -5.236 6.662 1.00 66.75 190 ALA A N 1
ATOM 1498 C CA . ALA A 1 190 ? -19.668 -4.592 7.976 1.00 66.75 190 ALA A CA 1
ATOM 1499 C C . ALA A 1 190 ? -20.576 -5.274 9.016 1.00 66.75 190 ALA A C 1
ATOM 1501 O O . ALA A 1 190 ? -20.232 -5.383 10.190 1.00 66.75 190 ALA A O 1
ATOM 1502 N N . CYS A 1 191 ? -21.752 -5.754 8.594 1.00 60.84 191 CYS A N 1
ATOM 1503 C CA . CYS A 1 191 ? -22.649 -6.499 9.476 1.00 60.84 191 CYS A CA 1
ATOM 1504 C C . CYS A 1 191 ? -22.088 -7.877 9.850 1.00 60.84 191 CYS A C 1
ATOM 1506 O O . CYS A 1 191 ? -22.203 -8.279 11.005 1.00 60.84 191 CYS A O 1
ATOM 1508 N N . ARG A 1 192 ? -21.481 -8.608 8.905 1.00 58.75 192 ARG A N 1
ATOM 1509 C CA . ARG A 1 192 ? -20.916 -9.944 9.169 1.00 58.75 192 ARG A CA 1
ATOM 1510 C C . ARG A 1 192 ? -19.625 -9.903 9.979 1.00 58.75 192 ARG A C 1
ATOM 1512 O O . ARG A 1 192 ? -19.391 -10.821 10.749 1.00 58.75 192 ARG A O 1
ATOM 1519 N N . SER A 1 193 ? -18.827 -8.848 9.858 1.00 54.50 193 SER A N 1
ATOM 1520 C CA . SER A 1 193 ? -17.575 -8.687 10.606 1.00 54.50 193 SER A CA 1
ATOM 1521 C C . SER A 1 193 ? -17.747 -8.365 12.093 1.00 54.50 193 SER A C 1
ATOM 1523 O O . SER A 1 193 ? -16.766 -8.385 12.827 1.00 54.50 193 SER A O 1
ATOM 1525 N N . SER A 1 194 ? -18.976 -8.112 12.557 1.00 49.62 194 SER A N 1
ATOM 1526 C CA . SER A 1 194 ? -19.285 -7.838 13.969 1.00 49.62 194 SER A CA 1
ATOM 1527 C C . SER A 1 194 ? -19.124 -9.044 14.914 1.00 49.62 194 SER A C 1
ATOM 1529 O O . SER A 1 194 ? -19.149 -8.869 16.130 1.00 49.62 194 SER A O 1
ATOM 1531 N N . GLY A 1 195 ? -18.914 -10.253 14.378 1.00 44.56 195 GLY A N 1
ATOM 1532 C CA . GLY A 1 195 ? -18.477 -11.432 15.126 1.00 44.56 195 GLY A CA 1
ATOM 1533 C C . GLY A 1 195 ? -17.091 -11.867 14.655 1.00 44.56 195 GLY A C 1
ATOM 1534 O O . GLY A 1 195 ? -16.951 -12.344 13.535 1.00 44.56 195 GLY A O 1
ATOM 1535 N N . THR A 1 196 ? -16.081 -11.629 15.492 1.00 48.09 196 THR A N 1
ATOM 1536 C CA . THR A 1 196 ? -14.733 -12.235 15.514 1.00 48.09 196 THR A CA 1
ATOM 1537 C C . THR A 1 196 ? -14.242 -12.969 14.243 1.00 48.09 196 THR A C 1
ATOM 1539 O O . THR A 1 196 ? -14.693 -14.062 13.912 1.00 48.09 196 THR A O 1
ATOM 1542 N N . SER A 1 197 ? -13.165 -12.439 13.637 1.00 45.66 197 SER A N 1
ATOM 1543 C CA . SER A 1 197 ? -12.276 -13.065 12.618 1.00 45.66 197 SER A CA 1
ATOM 1544 C C . SER A 1 197 ? -12.590 -12.876 11.120 1.00 45.66 197 SER A C 1
ATOM 1546 O O . SER A 1 197 ? -11.944 -13.506 10.283 1.00 45.66 197 SER A O 1
ATOM 1548 N N . ILE A 1 198 ? -13.528 -12.005 10.731 1.00 44.56 198 ILE A N 1
ATOM 1549 C CA . ILE A 1 198 ? -13.931 -11.830 9.311 1.00 44.56 198 ILE A CA 1
ATOM 1550 C C . ILE A 1 198 ? -13.172 -10.720 8.564 1.00 44.56 198 ILE A C 1
ATOM 1552 O O . ILE A 1 198 ? -13.214 -10.671 7.337 1.00 44.56 198 ILE A O 1
ATOM 1556 N N . CYS A 1 199 ? -12.410 -9.887 9.270 1.00 43.88 199 CYS A N 1
ATOM 1557 C CA . CYS A 1 199 ? -11.660 -8.750 8.724 1.00 43.88 199 CYS A CA 1
ATOM 1558 C C . CYS A 1 199 ? -10.709 -9.076 7.560 1.00 43.88 199 CYS A C 1
ATOM 1560 O O . CYS A 1 199 ? -10.378 -8.212 6.757 1.00 43.88 199 CYS A O 1
ATOM 1562 N N . VAL A 1 200 ? -10.336 -10.344 7.451 1.00 46.66 200 VAL A N 1
ATOM 1563 C CA . VAL A 1 200 ? -9.370 -10.880 6.500 1.00 46.66 200 VAL A CA 1
ATOM 1564 C C . VAL A 1 200 ? -10.103 -11.291 5.195 1.00 46.66 200 VAL A C 1
ATOM 1566 O O . VAL A 1 200 ? -9.794 -10.818 4.111 1.00 46.66 200 VAL A O 1
ATOM 1569 N N . TYR A 1 201 ? -11.268 -11.950 5.277 1.00 40.06 201 TYR A N 1
ATOM 1570 C CA . TYR A 1 201 ? -12.050 -12.406 4.103 1.00 40.06 201 TYR A CA 1
ATOM 1571 C C . TYR A 1 201 ? -12.512 -11.321 3.110 1.00 40.06 201 TYR A C 1
ATOM 1573 O O . TYR A 1 201 ? -12.927 -11.640 1.993 1.00 40.06 201 TYR A O 1
ATOM 1581 N N . ILE A 1 202 ? -12.483 -10.054 3.510 1.00 46.03 202 ILE A N 1
ATOM 1582 C CA . ILE A 1 202 ? -13.006 -8.934 2.727 1.00 46.03 202 ILE A CA 1
ATOM 1583 C C . ILE A 1 202 ? -12.013 -8.505 1.643 1.00 46.03 202 ILE A C 1
ATOM 1585 O O . ILE A 1 202 ? -12.430 -8.104 0.558 1.00 46.03 202 ILE A O 1
ATOM 1589 N N . TYR A 1 203 ? -10.709 -8.619 1.898 1.00 43.66 203 TYR A N 1
ATOM 1590 C CA . TYR A 1 203 ? -9.702 -8.005 1.038 1.00 43.66 203 TYR A CA 1
ATOM 1591 C C . TYR A 1 203 ? -9.574 -8.717 -0.320 1.00 43.66 203 TYR A C 1
ATOM 1593 O O . TYR A 1 203 ? -9.598 -8.066 -1.366 1.00 43.66 203 TYR A O 1
ATOM 1601 N N . ILE A 1 204 ? -9.565 -10.058 -0.323 1.00 39.03 204 ILE A N 1
ATOM 1602 C CA . ILE A 1 204 ? -9.564 -10.869 -1.557 1.00 39.03 204 ILE A CA 1
ATOM 1603 C C . ILE A 1 204 ? -10.774 -10.539 -2.437 1.00 39.03 204 ILE A C 1
ATOM 1605 O O . ILE A 1 204 ? -10.621 -10.345 -3.637 1.00 39.03 204 ILE A O 1
ATOM 1609 N N . TYR A 1 205 ? -11.975 -10.432 -1.868 1.00 35.84 205 TYR A N 1
ATOM 1610 C CA . TYR A 1 205 ? -13.174 -10.198 -2.677 1.00 35.84 205 TYR A CA 1
ATOM 1611 C C . TYR A 1 205 ? -13.278 -8.764 -3.214 1.00 35.84 205 TYR A C 1
ATOM 1613 O O . TYR A 1 205 ? -13.843 -8.562 -4.286 1.00 35.84 205 TYR A O 1
ATOM 1621 N N . VAL A 1 206 ? -12.735 -7.771 -2.506 1.00 36.81 206 VAL A N 1
ATOM 1622 C CA . VAL A 1 206 ? -12.754 -6.367 -2.948 1.00 36.81 206 VAL A CA 1
ATOM 1623 C C . VAL A 1 206 ? -11.694 -6.107 -4.023 1.00 36.81 206 VAL A C 1
ATOM 1625 O O . VAL A 1 206 ? -12.016 -5.496 -5.041 1.00 36.81 206 VAL A O 1
ATOM 1628 N N . CYS A 1 207 ? -10.472 -6.628 -3.865 1.00 29.16 207 CYS A N 1
ATOM 1629 C CA . CYS A 1 207 ? -9.423 -6.495 -4.883 1.00 29.16 207 CYS A CA 1
ATOM 1630 C C . CYS A 1 207 ? -9.704 -7.320 -6.148 1.00 29.16 207 CYS A C 1
ATOM 1632 O O . CYS A 1 207 ? -9.505 -6.810 -7.247 1.00 29.16 207 CYS A O 1
ATOM 1634 N N . VAL A 1 208 ? -10.228 -8.548 -6.029 1.00 28.62 208 VAL A N 1
ATOM 1635 C CA . VAL A 1 208 ? -10.580 -9.372 -7.203 1.00 28.62 208 VAL A CA 1
ATOM 1636 C C . VAL A 1 208 ? -11.741 -8.752 -7.993 1.00 28.62 208 VAL A C 1
ATOM 1638 O O . VAL A 1 208 ? -11.688 -8.721 -9.217 1.00 28.62 208 VAL A O 1
ATOM 1641 N N . CYS A 1 209 ? -12.747 -8.165 -7.333 1.00 24.61 209 CYS A N 1
ATOM 1642 C CA . CYS A 1 209 ? -13.846 -7.486 -8.033 1.00 24.61 209 CYS A CA 1
ATOM 1643 C C . CYS A 1 209 ? -13.451 -6.135 -8.659 1.00 24.61 209 CYS A C 1
ATOM 1645 O O . CYS A 1 209 ? -14.011 -5.783 -9.692 1.00 24.61 209 CYS A O 1
ATOM 1647 N N . MET A 1 210 ? -12.505 -5.374 -8.087 1.00 25.55 210 MET A N 1
ATOM 1648 C CA . MET A 1 210 ? -12.007 -4.143 -8.731 1.00 25.55 210 MET A CA 1
ATOM 1649 C C . MET A 1 210 ? -11.100 -4.437 -9.934 1.00 25.55 210 MET A C 1
ATOM 1651 O O . MET A 1 210 ? -11.178 -3.717 -10.923 1.00 25.55 210 MET A O 1
ATOM 1655 N N . CYS A 1 211 ? -10.307 -5.514 -9.903 1.00 25.00 211 CYS A N 1
ATOM 1656 C CA . CYS A 1 211 ? -9.500 -5.942 -11.053 1.00 25.00 211 CYS A CA 1
ATOM 1657 C C . CYS A 1 211 ? -10.311 -6.604 -12.183 1.00 25.00 211 CYS A C 1
ATOM 1659 O O . CYS A 1 211 ? -9.791 -6.724 -13.283 1.00 25.00 211 CYS A O 1
ATOM 1661 N N . MET A 1 212 ? -11.562 -7.018 -11.947 1.00 21.58 212 MET A N 1
ATOM 1662 C CA . MET A 1 212 ? -12.455 -7.562 -12.988 1.00 21.58 212 MET A CA 1
ATOM 1663 C C . MET A 1 212 ? -13.382 -6.507 -13.627 1.00 21.58 212 MET A C 1
ATOM 1665 O O . MET A 1 212 ? -14.191 -6.854 -14.484 1.00 21.58 212 MET A O 1
ATOM 1669 N N . CYS A 1 213 ? -13.271 -5.235 -13.229 1.00 21.12 213 CYS A N 1
ATOM 1670 C CA . CYS A 1 213 ? -14.060 -4.116 -13.764 1.00 21.12 213 CYS A CA 1
ATOM 1671 C C . CYS A 1 213 ? -13.216 -3.069 -14.524 1.00 21.12 213 CYS A C 1
ATOM 1673 O O . CYS A 1 213 ? -13.691 -1.950 -14.730 1.00 21.12 213 CYS A O 1
ATOM 1675 N N . MET A 1 214 ? -11.993 -3.416 -14.940 1.00 25.16 214 MET A N 1
ATOM 1676 C CA . MET A 1 214 ? -11.187 -2.658 -15.909 1.00 25.16 214 MET A CA 1
ATOM 1677 C C . MET A 1 214 ? -10.822 -3.538 -17.097 1.00 25.16 214 MET A C 1
ATOM 1679 O O . MET A 1 214 ? -10.618 -4.751 -16.874 1.00 25.16 214 MET A O 1
#

Sequence (214 aa):
MKVAPMRVQKKLRNRSQPHAWRIGLP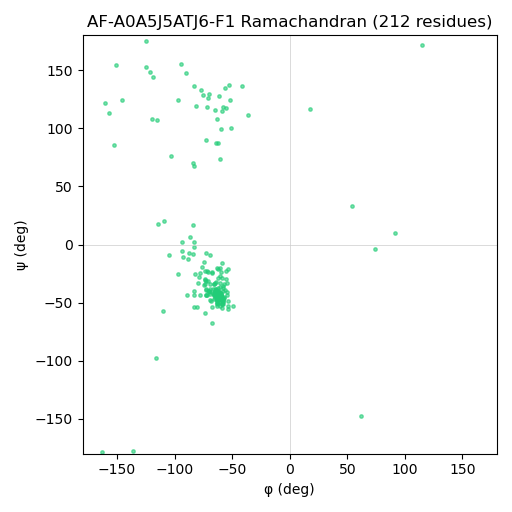GRDQSGSLTSLQHVMSSFGITSMGVMAVYYRFSWQMEGGVVPFSEMFGTFALSVGAAVGMEFWARWAHRALWHASLWHMHE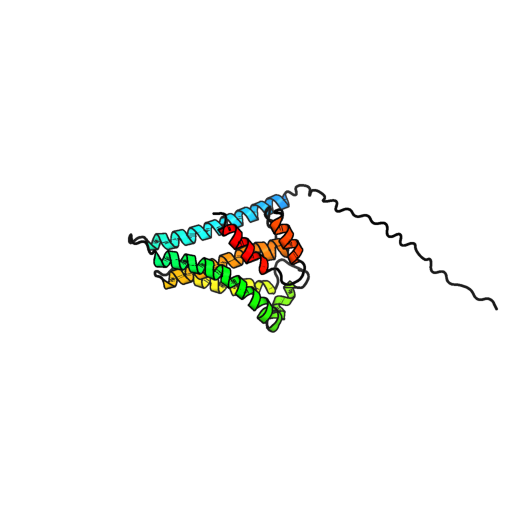SHHKPREGPFELNDVFAIINAVPAIALLSYGFFHKGLVPGLCFGAGLGITVFGMAYMFVHDGLVHKRFPVGPIANVPYFRRVACRSSGTSICVYIYIYVCVCMCMCM

Mean predicted aligned error: 12.93 Å

pLDDT: mean 72.18, std 21.69, range [21.12, 97.0]

Secondary structure (DSSP, 8-state):
------------------------PPP--HHHHHHHHHHHHHHHHHHHHHHHHHHHHHHHHGGGS---HHHHHHHHHHHHHHHHHHHHHHHHHIIIIITTTTHHHHHHHHSPP-SS--TTHHHHHHHHHHHHHHHHHHHHS-SHHHHHHHHHHHHHHHHHHHHIIIIIIIIS-SS--GGGGGSHHHHHHHHHTTSSS-TTHHHHHHHHHHHT--

InterPro domains:
  IPR006694 Fatty acid hydroxylase [PF04116] (82-177)
  IPR045019 Beta-carotene hydroxylase-like [PTHR31899] (39-191)

Foldseek 3Di:
DDDDDDDDDPDDPPPDDDDDPPPPPDDDDVVVVVQLVVLVVVVVVVVVVLVVLVVLLQVVVCPVVDRPVLLVVLLQVLLQVLLVVVLVVVLCCVVPPCVPVVVVQNVQVVDPHDDLDGSVCVVLVVLLVQLVVLCVQLSVDDDNSSSNSNSNSNNSVVNSVVLCCLVCCLQVVSGDNHCVNVPPVSVVQNVVPVDPDSSSVPSVVVVVVVVVVD

Solvent-accessible surface area (backbone atoms only — not comparable to full-atom values): 12196 Å² total; per-residue (Å²): 137,90,84,85,88,84,91,76,81,83,75,80,77,80,81,71,85,82,80,76,88,74,77,70,77,77,75,87,50,70,68,58,52,53,50,35,50,50,48,52,52,50,54,52,51,54,53,49,50,51,53,48,52,56,48,51,47,53,53,72,60,35,74,78,76,53,80,62,60,71,28,56,51,39,16,52,52,29,16,56,49,28,31,56,47,48,49,58,49,51,53,46,42,47,64,66,35,32,70,51,87,39,28,88,38,40,49,50,72,78,45,89,80,91,62,100,72,55,65,38,55,52,57,57,51,66,57,44,52,59,23,51,52,25,32,52,52,12,61,78,40,85,56,52,67,25,28,36,33,24,10,33,13,48,8,42,48,54,39,51,50,53,42,47,48,49,41,41,15,55,58,65,56,74,44,78,61,50,76,58,64,72,37,75,66,51,42,53,50,38,62,58,42,75,55,87,84,40,76,57,72,52,54,63,59,53,54,54,54,58,64,70,73,109